Protein AF-A0A2P8K7S4-F1 (afdb_monomer_lite)

Secondary structure (DSSP, 8-state):
-------PPP---HHHHHHHHHHHHHHHHHHHHHHHHHHHHHHHHHHHHHHHHHHHHHHHHHHHHHHHHHHHH-EETTTEESS---HHHHHHHHHHHHHHHHHHHHHHHHHHH----S---HHHHHHSEE-STT---EEHHHHHHHHHHHHHHHHHHHHHHHHHHHHHHHS-S--TT--SPP---------------------------------

Sequence (215 aa):
MCEAVNESPPDQDESWLQDKRKADYGAELARGAAQNAADTAAREKSLERLYDYTKFHIQAYLTLATVYVGVANLKAGKDQLLIPMSPWFVLLAVIAFAVAGFAGGVIVSSITQYIGPPNRSSETFLAERIGPMWKRGWPALKWTYLEHGAFWAGLALAALSIISGRVCSYESSTCPYFGLPVPQADSPAENRTGATPPSVTVNQLGGMTHRLRQR

Radius of gyration: 38.44 Å; chains: 1; bounding box: 77×63×129 Å

pLDDT: mean 79.43, std 15.03, range [45.0, 96.88]

Foldseek 3Di:
DDDDPPPDPPPDDCVVVVVVVVVVVVVVVVVVVVVLVVLLVVLVVVLVVVLVVLVVVLVVLVVVLVVLVVLVPDDDPDRHRPAQFDVVLNVLLNVLSVQLNQLSVQLNVVSVVCPDPSPRHPVVQQQFQTDPDPDSDHRNVVSVVSNVVSNVSSVVSSVVRRVVRVVVPPDDPDDPPDPPPDPPPPPPPPPPDDDDDDDDDDDDDDDDDDDDDDD

Structure (mmCIF, N/CA/C/O backbone):
data_AF-A0A2P8K7S4-F1
#
_entry.id   AF-A0A2P8K7S4-F1
#
loop_
_atom_site.group_PDB
_atom_site.id
_atom_site.type_symbol
_atom_site.label_atom_id
_atom_site.label_alt_id
_atom_site.label_comp_id
_atom_site.label_asym_id
_atom_site.label_entity_id
_atom_site.label_seq_id
_atom_site.pdbx_PDB_ins_code
_atom_site.Cartn_x
_atom_site.Cartn_y
_atom_site.Cartn_z
_atom_site.occupancy
_atom_site.B_iso_or_equiv
_atom_site.auth_seq_id
_atom_site.auth_comp_id
_atom_site.auth_asym_id
_atom_site.auth_atom_id
_atom_site.pdbx_PDB_model_num
ATOM 1 N N . MET A 1 1 ? 50.695 40.730 -47.760 1.00 46.38 1 MET A N 1
ATOM 2 C CA . MET A 1 1 ? 49.743 40.089 -48.690 1.00 46.38 1 MET A CA 1
ATOM 3 C C . MET A 1 1 ? 49.880 38.595 -48.467 1.00 46.38 1 MET A C 1
ATOM 5 O O . MET A 1 1 ? 50.960 38.084 -48.716 1.00 46.38 1 MET A O 1
ATOM 9 N N . CYS A 1 2 ? 48.872 37.941 -47.890 1.00 52.12 2 CYS A N 1
ATOM 10 C CA . CYS A 1 2 ? 48.860 36.487 -47.721 1.00 52.12 2 CYS A CA 1
ATOM 11 C C . CYS A 1 2 ? 47.884 35.922 -48.754 1.00 52.12 2 CYS A C 1
ATOM 13 O O . CYS A 1 2 ? 46.691 36.209 -48.674 1.00 52.12 2 CYS A O 1
ATOM 15 N N . GLU A 1 3 ? 48.398 35.190 -49.742 1.00 55.72 3 GLU A N 1
ATOM 16 C CA . GLU A 1 3 ? 47.582 34.407 -50.669 1.00 55.72 3 GLU A CA 1
ATOM 17 C C . GLU A 1 3 ? 46.971 33.233 -49.908 1.00 55.72 3 GLU A C 1
ATOM 19 O O . GLU A 1 3 ? 47.678 32.406 -49.331 1.00 55.72 3 GLU A O 1
ATOM 24 N N . ALA A 1 4 ? 45.642 33.183 -49.875 1.00 67.12 4 ALA A N 1
ATOM 25 C CA . ALA A 1 4 ? 44.925 32.010 -49.414 1.00 67.12 4 ALA A CA 1
ATOM 26 C C . ALA A 1 4 ? 45.101 30.910 -50.467 1.00 67.12 4 ALA A C 1
ATOM 28 O O . ALA A 1 4 ? 44.565 31.007 -51.572 1.00 67.12 4 ALA A O 1
ATOM 29 N N . VAL A 1 5 ? 45.875 29.880 -50.128 1.00 71.75 5 VAL A N 1
ATOM 30 C CA . VAL A 1 5 ? 45.963 28.653 -50.920 1.00 71.75 5 VAL A CA 1
ATOM 31 C C . VAL A 1 5 ? 44.599 27.974 -50.847 1.00 71.75 5 VAL A C 1
ATOM 33 O O . VAL A 1 5 ? 44.179 27.494 -49.797 1.00 71.75 5 VAL A O 1
ATOM 36 N N . ASN A 1 6 ? 43.878 28.005 -51.964 1.00 72.38 6 ASN A N 1
ATOM 37 C CA . ASN A 1 6 ? 42.580 27.367 -52.112 1.00 72.38 6 ASN A CA 1
ATOM 38 C C . ASN A 1 6 ? 42.806 25.887 -52.454 1.00 72.38 6 ASN A C 1
ATOM 40 O O . ASN A 1 6 ? 42.821 25.506 -53.626 1.00 72.38 6 ASN A O 1
ATOM 44 N N . GLU A 1 7 ? 43.072 25.068 -51.436 1.00 72.38 7 GLU A N 1
ATOM 45 C CA . GLU A 1 7 ? 43.148 23.617 -51.604 1.00 72.38 7 GLU A CA 1
ATOM 46 C C . GLU A 1 7 ? 41.758 23.098 -51.987 1.00 72.38 7 GLU A C 1
ATOM 48 O O . GLU A 1 7 ? 40.802 23.178 -51.214 1.00 72.38 7 GLU A O 1
ATOM 53 N N . SER A 1 8 ? 41.631 22.606 -53.222 1.00 69.94 8 SER A N 1
ATOM 54 C CA . SER A 1 8 ? 40.414 21.921 -53.654 1.00 69.94 8 SER A CA 1
ATOM 55 C C . SER A 1 8 ? 40.246 20.658 -52.808 1.00 69.94 8 SER A C 1
ATOM 57 O O . SER A 1 8 ? 41.231 19.938 -52.619 1.00 69.94 8 SER A O 1
ATOM 59 N N . PRO A 1 9 ? 39.041 20.384 -52.276 1.00 71.19 9 PRO A N 1
ATOM 60 C CA . PRO A 1 9 ? 38.826 19.210 -51.450 1.00 71.19 9 PRO A CA 1
ATOM 61 C C . PRO A 1 9 ? 39.219 17.954 -52.241 1.00 71.19 9 PRO A C 1
ATOM 63 O O . PRO A 1 9 ? 38.924 17.882 -53.438 1.00 71.19 9 PRO A O 1
ATOM 66 N N . PRO A 1 10 ? 39.919 16.996 -51.605 1.00 67.44 10 PRO A N 1
ATOM 67 C CA . PRO A 1 10 ? 40.349 15.768 -52.262 1.00 67.44 10 PRO A CA 1
ATOM 68 C C . PRO A 1 10 ? 39.140 15.077 -52.895 1.00 67.44 10 PRO A C 1
ATOM 70 O O . PRO A 1 10 ? 38.074 15.063 -52.281 1.00 67.44 10 PRO A O 1
ATOM 73 N N . ASP A 1 11 ? 39.318 14.545 -54.110 1.00 70.19 11 ASP A N 1
ATOM 74 C CA . ASP A 1 11 ? 38.294 13.811 -54.863 1.00 70.19 11 ASP A CA 1
ATOM 75 C C . ASP A 1 11 ? 37.736 12.690 -53.981 1.00 70.19 11 ASP A C 1
ATOM 77 O O . ASP A 1 11 ? 38.401 11.701 -53.665 1.00 70.19 11 ASP A O 1
ATOM 81 N N . GLN A 1 12 ? 36.560 12.965 -53.439 1.00 66.88 12 GLN A N 1
ATOM 82 C CA . GLN A 1 12 ? 36.006 12.277 -52.295 1.00 66.88 12 GLN A CA 1
ATOM 83 C C . GLN A 1 12 ? 35.028 11.245 -52.850 1.00 66.88 12 GLN A C 1
ATOM 85 O O . GLN A 1 12 ? 33.855 11.541 -53.073 1.00 66.88 12 GLN A O 1
ATOM 90 N N . ASP A 1 13 ? 35.547 10.048 -53.115 1.00 81.44 13 ASP A N 1
ATOM 91 C CA . ASP A 1 13 ? 34.805 8.929 -53.694 1.00 81.44 13 ASP A CA 1
ATOM 92 C C . ASP A 1 13 ? 33.528 8.564 -52.905 1.00 81.44 13 ASP A C 1
ATOM 94 O O . ASP A 1 13 ? 33.442 8.685 -51.692 1.00 81.44 13 ASP A O 1
ATOM 98 N N . GLU A 1 14 ? 32.478 8.086 -53.570 1.00 85.50 14 GLU A N 1
ATOM 99 C CA . GLU A 1 14 ? 31.192 7.759 -52.916 1.00 85.50 14 GLU A CA 1
ATOM 100 C C . GLU A 1 14 ? 31.307 6.771 -51.722 1.00 85.50 14 GLU A C 1
ATOM 102 O O . GLU A 1 14 ? 30.383 6.658 -50.907 1.00 85.50 14 GLU A O 1
ATOM 107 N N . SER A 1 15 ? 32.435 6.063 -51.570 1.00 88.31 15 SER A N 1
ATOM 108 C CA . SER A 1 15 ? 32.726 5.186 -50.428 1.00 88.31 15 SER A CA 1
ATOM 109 C C . SER A 1 15 ? 32.782 5.915 -49.090 1.00 88.31 15 SER A C 1
ATOM 111 O O . SER A 1 15 ? 32.189 5.420 -48.127 1.00 88.31 15 SER A O 1
ATOM 113 N N . TRP A 1 16 ? 33.414 7.091 -48.996 1.00 84.94 16 TRP A N 1
ATOM 114 C CA . TRP A 1 16 ? 33.525 7.777 -47.698 1.00 84.94 16 TRP A CA 1
ATOM 115 C C . TRP A 1 16 ? 32.145 8.191 -47.160 1.00 84.94 16 TRP A C 1
ATOM 117 O O . TRP A 1 16 ? 31.897 8.141 -45.951 1.00 84.94 16 TRP A O 1
ATOM 127 N N . LEU A 1 17 ? 31.210 8.543 -48.053 1.00 87.38 17 LEU A N 1
ATOM 128 C CA . LEU A 1 17 ? 29.826 8.860 -47.696 1.00 87.38 17 LEU A CA 1
ATOM 129 C C . LEU A 1 17 ? 29.091 7.635 -47.148 1.00 87.38 17 LEU A C 1
ATOM 131 O O . LEU A 1 17 ? 28.301 7.757 -46.207 1.00 87.38 17 LEU A O 1
ATOM 135 N N . GLN A 1 18 ? 29.323 6.453 -47.724 1.00 90.56 18 GLN A N 1
ATOM 136 C CA . GLN A 1 18 ? 28.720 5.210 -47.24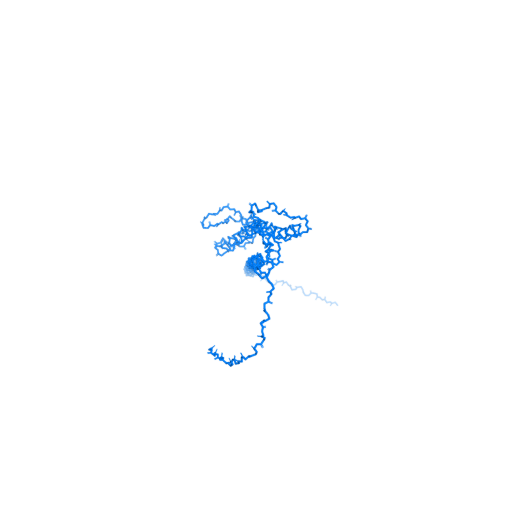1 1.00 90.56 18 GLN A CA 1
ATOM 137 C C . GLN A 1 18 ? 29.227 4.840 -45.849 1.00 90.56 18 GLN A C 1
ATOM 139 O O . GLN A 1 18 ? 28.422 4.471 -44.991 1.00 90.56 18 GLN A O 1
ATOM 144 N N . ASP A 1 19 ? 30.528 4.974 -45.606 1.00 92.38 19 ASP A N 1
ATOM 145 C CA . ASP A 1 19 ? 31.125 4.662 -44.308 1.00 92.38 19 ASP A CA 1
ATOM 146 C C . ASP A 1 19 ? 30.665 5.636 -43.226 1.00 92.38 19 ASP A C 1
ATOM 148 O O . ASP A 1 19 ? 30.288 5.210 -42.132 1.00 92.38 19 ASP A O 1
ATOM 152 N N . LYS A 1 20 ? 30.562 6.929 -43.557 1.00 92.38 20 LYS A N 1
ATOM 153 C CA . LYS A 1 20 ? 29.996 7.929 -42.650 1.00 92.38 20 LYS A CA 1
ATOM 154 C C . LYS A 1 20 ? 28.541 7.616 -42.289 1.00 92.38 20 LYS A C 1
ATOM 156 O O . LYS A 1 20 ? 28.207 7.597 -41.110 1.00 92.38 20 LYS A O 1
ATOM 161 N N . ARG A 1 21 ? 27.689 7.274 -43.267 1.00 95.75 21 ARG A N 1
ATOM 162 C CA . ARG A 1 21 ? 26.287 6.891 -43.001 1.00 95.75 21 ARG A CA 1
ATOM 163 C C . ARG A 1 21 ? 26.171 5.646 -42.122 1.00 95.75 21 ARG A C 1
ATOM 165 O O . ARG A 1 21 ? 25.313 5.604 -41.246 1.00 95.75 21 ARG A O 1
ATOM 172 N N . LYS A 1 22 ? 27.019 4.634 -42.338 1.00 94.44 22 LYS A N 1
ATOM 173 C CA . LYS A 1 22 ? 27.052 3.431 -41.488 1.00 94.44 22 LYS A CA 1
ATOM 174 C C . LYS A 1 22 ? 27.463 3.771 -40.056 1.00 94.44 22 LYS A C 1
ATOM 176 O O . LYS A 1 22 ? 26.848 3.262 -39.121 1.00 94.44 22 LYS A O 1
ATOM 181 N N . ALA A 1 23 ? 28.468 4.631 -39.886 1.00 95.12 23 ALA A N 1
ATOM 182 C CA . ALA A 1 23 ? 28.910 5.091 -38.574 1.00 95.12 23 ALA A CA 1
ATOM 183 C C . ALA A 1 23 ? 27.814 5.893 -37.853 1.00 95.12 23 ALA A C 1
ATOM 185 O O . ALA A 1 23 ? 27.524 5.612 -36.690 1.00 95.12 23 ALA A O 1
ATOM 186 N N . ASP A 1 24 ? 27.156 6.820 -38.553 1.00 94.94 24 ASP A N 1
ATOM 187 C CA . ASP A 1 24 ? 26.065 7.634 -38.007 1.00 94.94 24 ASP A CA 1
ATOM 188 C C . ASP A 1 24 ? 24.870 6.760 -37.587 1.00 94.94 24 ASP A C 1
ATOM 190 O O . ASP A 1 24 ? 24.379 6.884 -36.464 1.00 94.94 24 ASP A O 1
ATOM 194 N N . TYR A 1 25 ? 24.462 5.805 -38.433 1.00 94.50 25 TYR A N 1
ATOM 195 C CA . TYR A 1 25 ? 23.399 4.845 -38.113 1.00 94.50 25 TYR A CA 1
ATOM 196 C C . TYR A 1 25 ? 23.753 3.967 -36.903 1.00 94.50 25 TYR A C 1
ATOM 198 O O . TYR A 1 25 ? 22.926 3.747 -36.018 1.00 94.50 25 TYR A O 1
ATOM 206 N N . GLY A 1 26 ? 25.002 3.494 -36.824 1.00 95.06 26 GLY A N 1
ATOM 207 C CA . GLY A 1 26 ? 25.492 2.738 -35.672 1.00 95.06 26 GLY A CA 1
ATOM 208 C C . GLY A 1 26 ? 25.466 3.555 -34.376 1.00 95.06 26 GLY A C 1
ATOM 209 O O . GLY A 1 26 ? 25.057 3.045 -33.331 1.00 95.06 26 GLY A O 1
ATOM 210 N N . ALA A 1 27 ? 25.844 4.835 -34.439 1.00 94.00 27 ALA A N 1
ATOM 211 C CA . ALA A 1 27 ? 25.806 5.741 -33.295 1.00 94.00 27 ALA A CA 1
ATOM 212 C C . ALA A 1 27 ? 24.369 6.043 -32.837 1.00 94.00 27 ALA A C 1
ATOM 214 O O . ALA A 1 27 ? 24.108 6.093 -31.634 1.00 94.00 27 ALA A O 1
ATOM 215 N N . GLU A 1 28 ? 23.430 6.217 -33.768 1.00 93.88 28 GLU A N 1
ATOM 216 C CA . GLU A 1 28 ? 22.011 6.410 -33.459 1.00 93.88 28 GLU A CA 1
ATOM 217 C C . GLU A 1 28 ? 21.404 5.168 -32.794 1.00 93.88 28 GLU A C 1
ATOM 219 O O . GLU A 1 28 ? 20.774 5.281 -31.741 1.00 93.88 28 GLU A O 1
ATOM 224 N N . LEU A 1 29 ? 21.683 3.974 -33.329 1.00 94.88 29 LEU A N 1
ATOM 225 C CA . LEU A 1 29 ? 21.246 2.709 -32.738 1.00 94.88 29 LEU A CA 1
ATOM 226 C C . LEU A 1 29 ? 21.806 2.523 -31.319 1.00 94.88 29 LEU A C 1
ATOM 228 O O . LEU A 1 29 ? 21.072 2.138 -30.407 1.00 94.88 29 LEU A O 1
ATOM 232 N N . ALA A 1 30 ? 23.087 2.842 -31.108 1.00 93.38 30 ALA A N 1
ATOM 233 C CA . ALA A 1 30 ? 23.721 2.774 -29.793 1.00 93.38 30 ALA A CA 1
ATOM 234 C C . ALA A 1 30 ? 23.098 3.764 -28.793 1.00 93.38 30 ALA A C 1
ATOM 236 O O . ALA A 1 30 ? 22.861 3.404 -27.638 1.00 93.38 30 ALA A O 1
A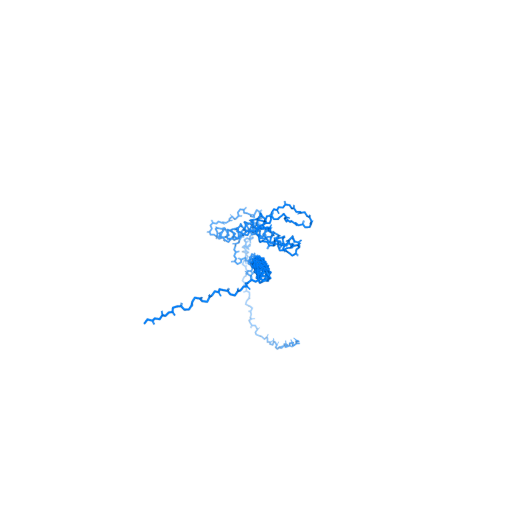TOM 237 N N . ARG A 1 31 ? 22.778 4.993 -29.224 1.00 92.50 31 ARG A N 1
ATOM 238 C CA . ARG A 1 31 ? 22.075 5.983 -28.388 1.00 92.50 31 ARG A CA 1
ATOM 239 C C . ARG A 1 31 ? 20.666 5.522 -28.030 1.00 92.50 31 ARG A C 1
ATOM 241 O O . ARG A 1 31 ? 20.293 5.617 -26.864 1.00 92.50 31 ARG A O 1
ATOM 248 N N . GLY A 1 32 ? 19.920 4.981 -28.993 1.00 92.12 32 GLY A N 1
ATOM 249 C CA . GLY A 1 32 ? 18.590 4.420 -28.752 1.00 92.12 32 GLY A CA 1
ATOM 250 C C . GLY A 1 32 ? 18.632 3.260 -27.754 1.00 92.12 32 GLY A C 1
ATOM 251 O O . GLY A 1 32 ? 17.852 3.228 -26.805 1.00 92.12 32 GLY A O 1
ATOM 252 N N . ALA A 1 33 ? 19.594 2.344 -27.896 1.00 91.56 33 ALA A N 1
ATOM 253 C CA . ALA A 1 33 ? 19.800 1.254 -26.942 1.00 91.56 33 ALA A CA 1
ATOM 254 C C . ALA A 1 33 ? 20.145 1.764 -25.530 1.00 91.56 33 ALA A C 1
ATOM 256 O O . ALA A 1 33 ? 19.593 1.266 -24.548 1.00 91.56 33 ALA A O 1
ATOM 257 N N . ALA A 1 34 ? 21.003 2.784 -25.417 1.00 90.81 34 ALA A N 1
ATOM 258 C CA . ALA A 1 34 ? 21.369 3.383 -24.135 1.00 90.81 34 ALA A CA 1
ATOM 259 C C . ALA A 1 34 ? 20.191 4.104 -23.456 1.00 90.81 34 ALA A C 1
ATOM 261 O O . ALA A 1 34 ? 20.005 3.959 -22.248 1.00 90.81 34 ALA A O 1
ATOM 262 N N . GLN A 1 35 ? 19.374 4.838 -24.217 1.00 89.12 35 GLN A N 1
ATOM 263 C CA . GLN A 1 35 ? 18.156 5.478 -23.706 1.00 89.12 35 GLN A CA 1
ATOM 264 C C . GLN A 1 35 ? 17.150 4.438 -23.211 1.00 89.12 35 GLN A C 1
ATOM 266 O O . GLN A 1 35 ? 16.695 4.526 -22.074 1.00 89.12 35 GLN A O 1
ATOM 271 N N . ASN A 1 36 ? 16.898 3.390 -24.000 1.00 83.81 36 ASN A N 1
ATOM 272 C CA . ASN A 1 36 ? 16.023 2.291 -23.594 1.00 83.81 36 ASN A CA 1
ATOM 273 C C . ASN A 1 36 ? 16.514 1.620 -22.299 1.00 83.81 36 ASN A C 1
ATOM 275 O O . ASN A 1 36 ? 15.714 1.341 -21.407 1.00 83.81 36 ASN A O 1
ATOM 279 N N . ALA A 1 37 ? 17.827 1.402 -22.159 1.00 86.31 37 ALA A N 1
ATOM 280 C CA . ALA A 1 37 ? 18.409 0.840 -20.942 1.00 86.31 37 ALA A CA 1
ATOM 281 C C . ALA A 1 37 ? 18.220 1.772 -19.728 1.00 86.31 37 ALA A C 1
ATOM 283 O O . ALA A 1 37 ? 17.798 1.323 -18.658 1.00 86.31 37 ALA A O 1
ATOM 284 N N . ALA A 1 38 ? 18.465 3.075 -19.891 1.00 86.81 38 ALA A N 1
ATOM 285 C CA . ALA A 1 38 ? 18.252 4.065 -18.836 1.00 86.81 38 ALA A CA 1
ATOM 286 C C . ALA A 1 38 ? 16.779 4.128 -18.391 1.00 86.81 38 ALA A C 1
ATOM 288 O O . ALA A 1 38 ? 16.497 4.128 -17.189 1.00 86.81 38 ALA A O 1
ATOM 289 N N . ASP A 1 39 ? 15.845 4.090 -19.342 1.00 82.38 39 ASP A N 1
ATOM 290 C CA . ASP A 1 39 ? 14.408 4.090 -19.073 1.00 82.38 39 ASP A CA 1
ATOM 291 C C . ASP A 1 39 ? 13.968 2.824 -18.332 1.00 82.38 39 ASP A C 1
ATOM 293 O O . ASP A 1 39 ? 13.183 2.903 -17.382 1.00 82.38 39 ASP A O 1
ATOM 297 N N . THR A 1 40 ? 14.496 1.652 -18.706 1.00 81.56 40 THR A N 1
ATOM 298 C CA . THR A 1 40 ? 14.221 0.403 -17.976 1.00 81.56 40 THR A CA 1
ATOM 299 C C . THR A 1 40 ? 14.731 0.457 -16.537 1.00 81.56 40 THR A C 1
ATOM 301 O O . THR A 1 40 ? 13.982 0.123 -15.619 1.00 81.56 40 THR A O 1
ATOM 304 N N . ALA A 1 41 ? 15.938 0.978 -16.307 1.00 85.25 41 ALA A N 1
ATOM 305 C CA . ALA A 1 41 ? 16.496 1.111 -14.963 1.00 85.25 41 ALA A CA 1
ATOM 306 C C . ALA A 1 41 ? 15.706 2.106 -14.092 1.00 85.25 41 ALA A C 1
ATOM 308 O O . ALA A 1 41 ? 15.492 1.870 -12.901 1.00 85.25 41 ALA A O 1
ATOM 309 N N . ALA A 1 42 ? 15.245 3.225 -14.662 1.00 82.94 42 ALA A N 1
ATOM 310 C CA . ALA A 1 42 ? 14.410 4.193 -13.949 1.00 82.94 42 ALA A CA 1
ATOM 311 C C . ALA A 1 42 ? 13.051 3.594 -13.549 1.00 82.94 42 ALA A C 1
ATOM 313 O O . ALA A 1 42 ? 12.569 3.804 -12.432 1.00 82.94 42 ALA A O 1
ATOM 314 N N . ARG A 1 43 ? 12.454 2.806 -14.446 1.00 77.19 43 ARG A N 1
ATOM 315 C CA . ARG A 1 43 ? 11.190 2.093 -14.233 1.00 77.19 43 ARG A CA 1
ATOM 316 C C . ARG A 1 43 ? 11.281 1.054 -13.121 1.00 77.19 43 ARG A C 1
ATOM 318 O O . ARG A 1 43 ? 10.431 1.054 -12.230 1.00 77.19 43 ARG A O 1
ATOM 325 N N . GLU A 1 44 ? 12.324 0.229 -13.128 1.00 81.38 44 GLU A N 1
ATOM 326 C CA . GLU A 1 44 ? 12.570 -0.768 -12.079 1.00 81.38 44 GLU A CA 1
ATOM 327 C C . GLU A 1 44 ? 12.719 -0.114 -10.704 1.00 81.38 44 GLU A C 1
ATOM 329 O O . GLU A 1 44 ? 12.032 -0.511 -9.763 1.00 81.38 44 GLU A O 1
ATOM 334 N N . LYS A 1 45 ? 13.487 0.979 -10.615 1.00 86.06 45 LYS A N 1
ATOM 335 C CA . LYS A 1 45 ? 13.609 1.771 -9.379 1.00 86.06 45 LYS A CA 1
ATOM 336 C C . LYS A 1 45 ? 12.272 2.329 -8.886 1.00 86.06 45 LYS A C 1
ATOM 338 O O . LYS A 1 45 ? 12.077 2.475 -7.681 1.00 86.06 45 LYS A O 1
ATOM 343 N N . SER A 1 46 ? 11.350 2.677 -9.787 1.00 80.56 46 SER A N 1
ATOM 344 C CA . SER A 1 46 ? 10.024 3.175 -9.392 1.00 80.56 46 SER A CA 1
ATOM 345 C C . SER A 1 46 ? 9.167 2.084 -8.741 1.00 80.56 46 SER A C 1
ATOM 347 O O . SER A 1 46 ? 8.488 2.349 -7.749 1.00 80.56 46 SER A O 1
ATOM 349 N N . LEU A 1 47 ? 9.238 0.853 -9.262 1.00 79.94 47 LEU A N 1
ATOM 350 C CA . LEU A 1 47 ? 8.524 -0.302 -8.721 1.00 79.94 47 LEU A CA 1
ATOM 351 C C 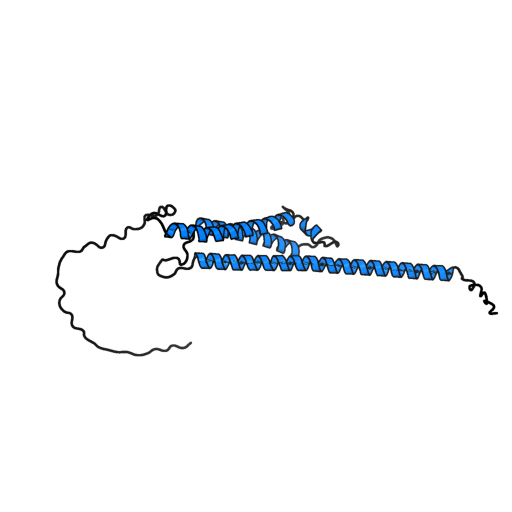. LEU A 1 47 ? 9.125 -0.759 -7.396 1.00 79.94 47 LEU A C 1
ATOM 353 O O . LEU A 1 47 ? 8.380 -1.051 -6.466 1.00 79.94 47 LEU A O 1
ATOM 357 N N . GLU A 1 48 ? 10.453 -0.761 -7.293 1.00 84.81 48 GLU A N 1
ATOM 358 C CA . GLU A 1 48 ? 11.164 -1.033 -6.042 1.00 84.81 48 GLU A CA 1
ATOM 359 C C . GLU A 1 48 ? 10.750 -0.036 -4.955 1.00 84.81 48 GLU A C 1
ATOM 361 O O . GLU A 1 48 ? 10.335 -0.436 -3.869 1.00 84.81 48 GLU A O 1
ATOM 366 N N . ARG A 1 49 ? 10.722 1.263 -5.280 1.00 85.19 49 ARG A N 1
ATOM 367 C CA . ARG A 1 49 ? 10.252 2.299 -4.351 1.00 85.19 49 ARG A CA 1
ATOM 368 C C . ARG A 1 49 ? 8.803 2.076 -3.916 1.00 85.19 49 ARG A C 1
ATOM 370 O O . ARG A 1 49 ? 8.489 2.288 -2.748 1.00 85.19 49 ARG A O 1
ATOM 377 N N . LEU A 1 50 ? 7.922 1.675 -4.835 1.00 80.75 50 LEU A N 1
ATOM 378 C CA . LEU A 1 50 ? 6.523 1.385 -4.512 1.00 80.75 50 LEU A CA 1
ATOM 379 C C . LEU A 1 50 ? 6.407 0.166 -3.586 1.00 80.75 50 LEU A C 1
ATOM 381 O O . LEU A 1 50 ? 5.669 0.207 -2.606 1.00 80.75 50 LEU A O 1
ATOM 385 N N . TYR A 1 51 ? 7.172 -0.888 -3.864 1.00 83.62 51 TYR A N 1
ATOM 386 C CA . TYR A 1 51 ? 7.227 -2.089 -3.038 1.00 83.62 51 TYR A CA 1
ATOM 387 C C . TYR A 1 51 ? 7.728 -1.792 -1.619 1.00 83.62 51 TYR A C 1
ATOM 389 O O . TYR A 1 51 ? 7.072 -2.173 -0.646 1.00 83.62 51 TYR A O 1
ATOM 397 N N . ASP A 1 52 ? 8.839 -1.066 -1.486 1.00 87.00 52 ASP A N 1
ATOM 398 C CA . ASP A 1 52 ? 9.394 -0.682 -0.185 1.00 87.00 52 ASP A CA 1
ATOM 399 C C . ASP A 1 52 ? 8.432 0.211 0.602 1.00 87.00 52 ASP A C 1
ATOM 401 O O . ASP A 1 52 ? 8.245 0.023 1.809 1.00 87.00 52 ASP A O 1
ATOM 405 N N . TYR A 1 53 ? 7.762 1.139 -0.086 1.00 84.88 53 TYR A N 1
ATOM 406 C CA . TYR A 1 53 ? 6.742 1.995 0.509 1.00 84.88 53 TYR A CA 1
ATOM 407 C C . TYR A 1 53 ? 5.575 1.181 1.083 1.00 84.88 53 TYR A C 1
ATOM 409 O O . TYR A 1 53 ? 5.210 1.371 2.247 1.00 84.88 53 TYR A O 1
ATOM 417 N N . THR A 1 54 ? 5.010 0.248 0.312 1.00 82.50 54 THR A N 1
ATOM 418 C CA . THR A 1 54 ? 3.904 -0.603 0.777 1.00 82.50 54 THR A CA 1
ATOM 419 C C . THR A 1 54 ? 4.352 -1.535 1.903 1.00 82.50 54 THR A C 1
ATOM 421 O O . THR A 1 54 ? 3.634 -1.709 2.887 1.00 82.50 54 THR A O 1
ATOM 424 N N . LYS A 1 55 ? 5.567 -2.089 1.826 1.00 83.88 55 LYS A N 1
ATOM 425 C CA . LYS A 1 55 ? 6.133 -2.936 2.884 1.00 83.88 55 LYS A CA 1
ATOM 426 C C . LYS A 1 55 ? 6.245 -2.187 4.211 1.00 83.88 55 LYS A C 1
ATOM 428 O O . LYS A 1 55 ? 5.857 -2.728 5.247 1.00 83.88 55 LYS A O 1
ATOM 433 N N . PHE A 1 56 ? 6.739 -0.950 4.178 1.00 88.88 56 PHE A N 1
ATOM 434 C CA . PHE A 1 56 ? 6.812 -0.097 5.361 1.00 88.88 56 PHE A CA 1
ATOM 435 C C . PHE A 1 56 ? 5.420 0.167 5.953 1.00 88.88 56 PHE A C 1
ATOM 437 O O . PHE A 1 56 ? 5.238 0.028 7.162 1.00 88.88 56 PHE A O 1
ATOM 444 N N . HIS A 1 57 ? 4.425 0.472 5.115 1.00 81.00 57 HIS A N 1
ATOM 445 C CA . HIS A 1 57 ? 3.054 0.727 5.569 1.00 81.00 57 HIS A CA 1
ATOM 446 C C . HIS A 1 57 ? 2.422 -0.500 6.224 1.00 81.00 57 HIS A C 1
ATOM 448 O O . HIS A 1 57 ? 1.929 -0.395 7.343 1.00 81.00 57 HIS A O 1
ATOM 454 N N . ILE A 1 58 ? 2.530 -1.681 5.609 1.00 86.19 58 ILE A N 1
ATOM 455 C CA . ILE A 1 58 ? 2.027 -2.933 6.196 1.00 86.19 58 ILE A CA 1
ATOM 456 C C . ILE A 1 58 ? 2.650 -3.181 7.576 1.00 86.19 58 ILE A C 1
ATOM 458 O O . ILE A 1 58 ? 1.943 -3.527 8.524 1.00 86.19 58 ILE A O 1
ATOM 462 N N . GLN A 1 59 ? 3.965 -2.981 7.711 1.00 86.69 59 GLN A N 1
ATOM 463 C CA . GLN A 1 59 ? 4.651 -3.144 8.993 1.00 86.69 59 GLN A CA 1
ATOM 464 C C . GLN A 1 59 ? 4.185 -2.119 10.032 1.00 86.69 59 GLN A C 1
ATOM 466 O O . GLN A 1 59 ? 3.914 -2.498 11.171 1.00 86.69 59 GLN A O 1
ATOM 471 N N . ALA A 1 60 ? 4.046 -0.849 9.650 1.00 86.44 60 ALA A N 1
ATOM 472 C CA . ALA A 1 60 ? 3.542 0.204 10.527 1.00 86.44 60 ALA A CA 1
ATOM 473 C C . ALA A 1 60 ? 2.093 -0.056 10.979 1.00 86.44 60 ALA A C 1
ATOM 475 O O . ALA A 1 60 ? 1.751 0.173 12.137 1.00 86.44 60 ALA A O 1
ATOM 476 N N . TYR A 1 61 ? 1.238 -0.574 10.095 1.00 85.62 61 TYR A N 1
ATOM 477 C CA . TYR A 1 61 ? -0.147 -0.912 10.427 1.00 85.62 61 TYR A CA 1
ATOM 478 C C . TYR A 1 61 ? -0.219 -2.075 11.411 1.00 85.62 61 TYR A C 1
ATOM 480 O O . TYR A 1 61 ? -0.988 -2.024 12.370 1.00 85.62 61 TYR A O 1
ATOM 488 N N . LEU A 1 62 ? 0.609 -3.103 11.210 1.00 87.25 62 LEU A N 1
ATOM 489 C CA . LEU A 1 62 ? 0.671 -4.246 12.111 1.00 87.25 62 LEU A CA 1
ATOM 490 C C . LEU A 1 62 ? 1.153 -3.826 13.504 1.00 87.25 62 LEU A C 1
ATOM 492 O O . LEU A 1 62 ? 0.535 -4.192 14.504 1.00 87.25 62 LEU A O 1
ATOM 496 N N . THR A 1 63 ? 2.219 -3.027 13.590 1.00 90.19 63 THR A N 1
ATOM 497 C CA . THR A 1 63 ? 2.720 -2.544 14.885 1.00 90.19 63 THR A CA 1
ATOM 498 C C . THR A 1 63 ? 1.681 -1.671 15.583 1.00 90.19 63 THR A C 1
ATOM 500 O O . THR A 1 63 ? 1.372 -1.922 16.745 1.00 90.19 63 THR A O 1
ATOM 503 N N . LEU A 1 64 ? 1.049 -0.732 14.876 1.00 87.06 64 LEU A N 1
ATOM 504 C CA . LEU A 1 64 ? -0.019 0.093 15.440 1.00 87.06 64 LEU A CA 1
ATOM 505 C C . LEU A 1 64 ? -1.196 -0.754 15.950 1.00 87.06 64 LEU A C 1
ATOM 507 O O . LEU A 1 64 ? -1.651 -0.551 17.074 1.00 87.06 64 LEU A O 1
ATOM 511 N N . ALA A 1 65 ? -1.658 -1.733 15.166 1.00 86.31 65 ALA A N 1
ATOM 512 C CA . ALA A 1 65 ? -2.750 -2.622 15.555 1.00 86.31 65 ALA A CA 1
ATOM 513 C C . ALA A 1 65 ? -2.389 -3.471 16.785 1.00 86.31 65 ALA A C 1
ATOM 515 O O . ALA A 1 65 ? -3.193 -3.576 17.710 1.00 86.31 65 ALA A O 1
ATOM 516 N N . THR A 1 66 ? -1.177 -4.037 16.841 1.00 90.69 66 THR A N 1
ATOM 517 C CA . THR A 1 66 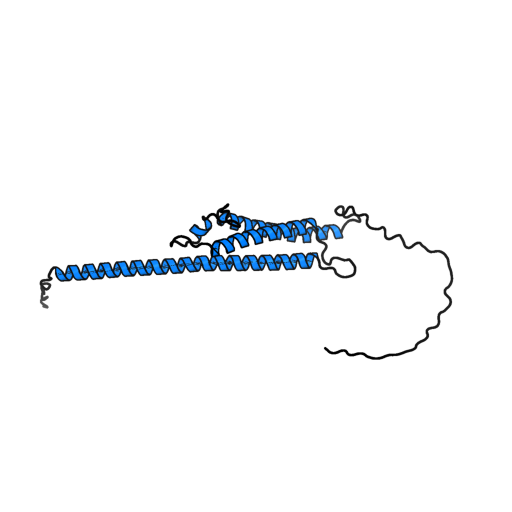? -0.715 -4.821 18.005 1.00 90.69 66 THR A CA 1
ATOM 518 C C . THR A 1 66 ? -0.608 -3.975 19.267 1.00 90.69 66 THR A C 1
ATOM 520 O O . THR A 1 66 ? -1.068 -4.407 20.323 1.00 90.69 66 THR A O 1
ATOM 523 N N . VAL A 1 67 ? -0.063 -2.759 19.169 1.00 91.94 67 VAL A N 1
ATOM 524 C CA . VAL A 1 67 ? -0.000 -1.818 20.293 1.00 91.94 67 VAL A CA 1
ATOM 525 C C . VAL A 1 67 ? -1.409 -1.452 20.739 1.00 91.94 67 VAL A C 1
ATOM 527 O O . VAL A 1 67 ? -1.702 -1.516 21.927 1.00 91.94 67 VAL A O 1
ATOM 530 N N . TYR A 1 68 ? -2.305 -1.135 19.807 1.00 89.62 68 TYR A N 1
ATOM 531 C CA . TYR A 1 68 ? -3.677 -0.757 20.122 1.00 89.62 68 TYR A CA 1
ATOM 532 C C . TYR A 1 68 ? -4.452 -1.885 20.817 1.00 89.62 68 TYR A C 1
ATOM 534 O O . TYR A 1 68 ? -5.041 -1.662 21.873 1.00 89.62 68 TYR A O 1
ATOM 542 N N . VAL A 1 69 ? -4.392 -3.113 20.290 1.00 88.81 69 VAL A N 1
ATOM 543 C CA . VAL A 1 69 ? -5.003 -4.293 20.924 1.00 88.81 69 VAL A CA 1
ATOM 544 C C . VAL A 1 69 ? -4.348 -4.585 22.273 1.00 88.81 69 VAL A C 1
ATOM 546 O O . VAL A 1 69 ? -5.052 -4.890 23.233 1.00 88.81 69 VAL A O 1
ATOM 549 N N . GLY A 1 70 ? -3.025 -4.455 22.377 1.00 90.44 70 GLY A N 1
ATOM 550 C CA . GLY A 1 70 ? -2.299 -4.604 23.636 1.00 90.44 70 GLY A CA 1
ATOM 551 C C . GLY A 1 70 ? -2.820 -3.636 24.693 1.00 90.44 70 GLY A C 1
ATOM 552 O O . GLY A 1 70 ? -3.239 -4.066 25.763 1.00 90.44 70 GLY A O 1
ATOM 553 N N . VAL A 1 71 ? -2.891 -2.345 24.363 1.00 88.50 71 VAL A N 1
ATOM 554 C CA . VAL A 1 71 ? -3.404 -1.302 25.260 1.00 88.50 71 VAL A CA 1
ATOM 555 C C . VAL A 1 71 ? -4.871 -1.539 25.620 1.00 88.50 71 VAL A C 1
ATOM 557 O O . VAL A 1 71 ? -5.228 -1.398 26.787 1.00 88.50 71 VAL A O 1
ATOM 560 N N . ALA A 1 72 ? -5.707 -1.967 24.671 1.00 84.69 72 ALA A N 1
ATOM 561 C CA . ALA A 1 72 ? -7.110 -2.293 24.932 1.00 84.69 72 ALA A CA 1
ATOM 562 C C . ALA A 1 72 ? -7.291 -3.472 25.912 1.00 84.69 72 ALA A C 1
ATOM 564 O O . ALA A 1 72 ? -8.336 -3.578 26.550 1.00 84.69 72 ALA A O 1
ATOM 565 N N . ASN A 1 73 ? -6.284 -4.342 26.054 1.00 85.38 73 ASN A N 1
ATOM 566 C CA . ASN A 1 73 ? -6.308 -5.503 26.950 1.00 85.38 73 ASN A CA 1
ATOM 567 C C . ASN A 1 73 ? -5.469 -5.320 28.228 1.00 85.38 73 ASN A C 1
ATOM 569 O O . ASN A 1 73 ? -5.452 -6.212 29.080 1.00 85.38 73 ASN A O 1
ATOM 573 N N . LEU A 1 74 ? -4.775 -4.189 28.395 1.00 87.38 74 LEU A N 1
ATOM 574 C CA . LEU A 1 74 ? -3.977 -3.926 29.590 1.00 87.38 74 LEU A CA 1
ATOM 575 C C . LEU A 1 74 ? -4.885 -3.685 30.809 1.00 87.38 74 LEU A C 1
ATOM 577 O O . LEU A 1 74 ? -5.538 -2.647 30.941 1.00 87.38 74 LEU A O 1
ATOM 581 N N . LYS A 1 75 ? -4.872 -4.642 31.741 1.00 82.12 75 LYS A N 1
ATOM 582 C CA . LYS A 1 75 ? -5.484 -4.526 33.072 1.00 82.12 75 LYS A CA 1
ATOM 583 C C . LYS A 1 75 ? -4.438 -4.063 34.092 1.00 82.12 75 LYS A C 1
ATOM 585 O O . LYS A 1 75 ? -3.386 -4.687 34.213 1.00 82.12 75 LYS A O 1
ATOM 590 N N . ALA A 1 76 ? -4.728 -3.014 34.859 1.00 76.31 76 ALA A N 1
ATOM 591 C CA . ALA A 1 76 ? -3.980 -2.670 36.066 1.00 76.31 76 ALA A CA 1
ATOM 592 C C . ALA A 1 76 ? -4.717 -3.195 37.301 1.00 76.31 76 ALA A C 1
ATOM 594 O O . ALA A 1 76 ? -5.673 -2.597 37.789 1.00 76.31 76 ALA A O 1
ATOM 595 N N . GLY A 1 77 ? -4.249 -4.323 37.832 1.00 79.25 77 GLY A N 1
ATOM 596 C CA . GLY A 1 77 ? -4.810 -4.920 39.043 1.00 79.25 77 GLY A CA 1
ATOM 597 C C . GLY A 1 77 ? -6.009 -5.829 38.777 1.00 79.25 77 GLY A C 1
ATOM 598 O O . GLY A 1 77 ? -6.159 -6.359 37.677 1.00 79.25 77 GLY A O 1
ATOM 599 N N . LYS A 1 78 ? -6.820 -6.071 39.819 1.00 71.00 78 LYS A N 1
ATOM 600 C CA . LYS A 1 78 ? -7.782 -7.184 39.812 1.00 71.00 78 LYS A CA 1
ATOM 601 C C . LYS A 1 78 ? -8.835 -7.084 38.711 1.00 71.00 78 LYS A C 1
ATOM 603 O O . LYS A 1 78 ? -9.097 -8.127 38.146 1.00 71.00 78 LYS A O 1
ATOM 608 N N . ASP A 1 79 ? -9.321 -5.894 38.337 1.00 70.56 79 ASP A N 1
ATOM 609 C CA . ASP A 1 79 ? -10.275 -5.736 37.217 1.00 70.56 79 ASP A CA 1
ATOM 610 C C . ASP A 1 79 ? -10.333 -4.321 36.600 1.00 70.56 79 ASP A C 1
ATOM 612 O O . ASP A 1 79 ? -11.243 -4.012 35.832 1.00 70.56 79 ASP A O 1
ATOM 616 N N . GLN A 1 80 ? -9.380 -3.432 36.899 1.00 68.25 80 GLN A N 1
ATOM 617 C CA . GLN A 1 80 ? -9.415 -2.067 36.363 1.00 68.25 80 GLN A CA 1
ATOM 618 C C . GLN A 1 80 ? -8.623 -1.982 35.055 1.00 68.25 80 GLN A C 1
ATOM 620 O O . GLN A 1 80 ? -7.412 -2.202 35.019 1.00 68.25 80 GLN A O 1
ATOM 625 N N . LEU A 1 81 ? -9.312 -1.677 33.955 1.00 73.56 81 LEU A N 1
ATOM 626 C CA . LEU A 1 81 ? -8.662 -1.293 32.702 1.00 73.56 81 LEU A CA 1
ATOM 627 C C . LEU A 1 81 ? -7.925 0.033 32.919 1.00 73.56 81 LEU A C 1
ATOM 629 O O . LEU A 1 81 ? -8.510 0.983 33.436 1.00 73.56 81 LEU A O 1
ATOM 633 N N . LEU A 1 82 ? -6.654 0.102 32.511 1.00 80.56 82 LEU A N 1
ATOM 634 C CA . LEU A 1 82 ? -5.843 1.324 32.649 1.00 80.56 82 LEU A CA 1
ATOM 635 C C . LEU A 1 82 ? -6.433 2.504 31.879 1.00 80.56 82 LEU A C 1
ATOM 637 O O . LEU A 1 82 ? -6.301 3.655 32.287 1.00 80.56 82 LEU A O 1
ATOM 641 N N . ILE A 1 83 ? -7.051 2.208 30.739 1.00 85.25 83 ILE A N 1
ATOM 642 C CA . ILE A 1 83 ? -7.657 3.194 29.860 1.00 85.25 83 ILE A CA 1
ATOM 643 C C . ILE A 1 83 ? -9.061 2.684 29.542 1.00 85.25 83 ILE A C 1
ATOM 645 O O . ILE A 1 83 ? -9.182 1.678 28.838 1.00 85.25 83 ILE A O 1
ATOM 649 N N . PRO A 1 84 ? -10.127 3.329 30.049 1.00 83.31 84 PRO A N 1
ATOM 650 C CA . PRO A 1 84 ? -11.474 2.981 29.635 1.00 83.31 84 PRO A CA 1
ATOM 651 C C . PRO A 1 84 ? -11.581 3.261 28.135 1.00 83.31 84 PRO A C 1
ATOM 653 O O . PRO A 1 84 ? -11.318 4.374 27.682 1.00 83.31 84 PRO A O 1
ATOM 656 N N . MET A 1 85 ? -11.920 2.238 27.355 1.00 87.62 85 MET A N 1
ATOM 657 C CA . MET A 1 85 ? -12.163 2.343 25.919 1.00 87.62 85 MET A CA 1
ATOM 658 C C . MET A 1 85 ? -13.526 1.745 25.605 1.00 87.62 85 MET A C 1
ATOM 660 O O . MET A 1 85 ? -13.921 0.741 26.195 1.00 87.62 85 MET A O 1
ATOM 664 N N . SER A 1 86 ? -14.241 2.336 24.652 1.00 88.44 86 SER A N 1
ATOM 665 C CA . SER A 1 86 ? -15.482 1.735 24.161 1.00 88.44 86 SER A CA 1
ATOM 666 C C . SER A 1 86 ? -15.172 0.486 23.317 1.00 88.44 86 SER A C 1
ATOM 668 O O . SER A 1 86 ? -14.485 0.605 22.296 1.00 88.44 86 SER A O 1
ATOM 670 N N . PRO A 1 87 ? -15.691 -0.702 23.683 1.00 86.38 87 PRO A N 1
ATOM 671 C CA . PRO A 1 87 ? -15.365 -1.959 23.005 1.00 86.38 87 PRO A CA 1
ATOM 672 C C . PRO A 1 87 ? -15.863 -2.001 21.556 1.00 86.38 87 PRO A C 1
ATOM 674 O O . PRO A 1 87 ? -15.231 -2.626 20.707 1.00 86.38 87 PRO A O 1
ATOM 677 N N . TRP A 1 88 ? -16.953 -1.291 21.244 1.00 90.50 88 TRP A N 1
ATOM 678 C CA . TRP A 1 88 ? -17.479 -1.191 19.881 1.00 90.50 88 TRP A CA 1
ATOM 679 C C . TRP A 1 88 ? -16.509 -0.476 18.939 1.00 90.50 88 TRP A C 1
ATOM 681 O O . TRP A 1 88 ? -16.236 -0.975 17.850 1.00 90.50 88 TRP A O 1
ATOM 691 N N . PHE A 1 89 ? -15.945 0.660 19.360 1.00 93.12 89 PHE A N 1
ATOM 692 C CA . PHE A 1 89 ? -14.968 1.384 18.542 1.00 93.12 89 PHE A CA 1
ATOM 693 C C . PHE A 1 89 ? -13.663 0.601 18.389 1.00 93.12 89 PHE A C 1
ATOM 695 O O . PHE A 1 89 ? -13.101 0.593 17.297 1.00 93.12 89 PHE A O 1
ATOM 702 N N . VAL A 1 90 ? -13.231 -0.113 19.437 1.00 91.06 90 VAL A N 1
ATOM 703 C CA . VAL A 1 90 ? -12.073 -1.020 19.363 1.00 91.06 90 VAL A CA 1
ATOM 704 C C . VAL A 1 90 ? -12.304 -2.098 18.306 1.00 91.06 90 VAL A C 1
ATOM 706 O O . VAL A 1 90 ? -11.460 -2.287 17.432 1.00 91.06 90 VAL A O 1
ATOM 709 N N . LEU A 1 91 ? -13.461 -2.767 18.332 1.00 91.62 91 LEU A N 1
ATOM 710 C CA . LEU A 1 91 ? -13.798 -3.806 17.359 1.00 91.62 91 LEU A CA 1
ATOM 711 C C . LEU A 1 91 ? -13.832 -3.259 15.925 1.00 91.62 91 LEU A C 1
ATOM 713 O O . LEU A 1 91 ? -13.234 -3.853 15.027 1.00 91.62 91 LEU A O 1
ATOM 717 N N . LEU A 1 92 ? -14.488 -2.115 15.706 1.00 95.06 92 LEU A N 1
ATOM 718 C CA . LEU A 1 92 ? -14.556 -1.483 14.385 1.00 95.06 92 LEU A CA 1
ATOM 719 C C . LEU A 1 92 ? -13.170 -1.051 13.882 1.00 95.06 92 LEU A C 1
ATOM 721 O O . LEU A 1 92 ? -12.865 -1.254 12.708 1.00 95.06 92 LEU A O 1
ATOM 725 N N . ALA A 1 93 ? -12.317 -0.509 14.757 1.00 93.31 93 ALA A N 1
ATOM 726 C CA . ALA A 1 93 ? -10.946 -0.141 14.413 1.00 93.31 93 ALA A CA 1
ATOM 727 C C . ALA A 1 93 ? -10.115 -1.367 14.005 1.00 93.31 93 ALA A C 1
ATOM 729 O O . ALA A 1 93 ? -9.421 -1.331 12.990 1.00 93.31 93 ALA A O 1
ATOM 730 N N . VAL A 1 94 ? -10.231 -2.478 14.742 1.00 91.00 94 VAL A N 1
ATOM 731 C CA . VAL A 1 94 ? -9.549 -3.742 14.416 1.00 91.00 94 VAL A CA 1
ATOM 732 C C . VAL A 1 94 ? -10.004 -4.284 13.059 1.00 91.00 94 VAL A C 1
ATOM 734 O O . VAL A 1 94 ? -9.160 -4.659 12.247 1.00 91.00 94 VAL A O 1
ATOM 737 N N . ILE A 1 95 ? -11.312 -4.282 12.775 1.00 94.44 95 ILE A N 1
ATOM 738 C CA . ILE A 1 95 ? -11.843 -4.699 11.466 1.00 94.44 95 ILE A CA 1
ATOM 739 C C . ILE A 1 95 ? -11.296 -3.797 10.351 1.00 94.44 95 ILE A C 1
ATOM 741 O O . ILE A 1 95 ? -10.853 -4.301 9.320 1.00 94.44 95 ILE A O 1
ATOM 745 N N . ALA A 1 96 ? -11.273 -2.479 10.556 1.00 95.69 96 ALA A N 1
ATOM 746 C CA . ALA A 1 96 ? -10.748 -1.532 9.575 1.00 95.69 96 ALA A CA 1
ATOM 747 C C . ALA A 1 96 ? -9.251 -1.758 9.288 1.00 95.69 96 ALA A C 1
ATOM 749 O O . ALA A 1 96 ? -8.857 -1.833 8.123 1.00 95.69 96 ALA A O 1
ATOM 750 N N . PHE A 1 97 ? -8.422 -1.961 10.320 1.00 93.06 97 PHE A N 1
ATOM 751 C CA . PHE A 1 97 ? -7.007 -2.305 10.139 1.00 93.06 97 PHE A CA 1
ATOM 752 C C . PHE A 1 97 ? -6.812 -3.662 9.455 1.00 93.06 97 PHE A C 1
ATOM 754 O O . PHE A 1 97 ? -5.922 -3.795 8.615 1.00 93.06 97 PHE A O 1
ATOM 761 N N . ALA A 1 98 ? -7.655 -4.657 9.750 1.00 92.19 98 ALA A N 1
ATOM 762 C CA . ALA A 1 98 ? -7.615 -5.949 9.070 1.00 92.19 98 ALA A CA 1
ATOM 763 C C . ALA A 1 98 ? -7.927 -5.813 7.569 1.00 92.19 98 ALA A C 1
ATOM 765 O O . ALA A 1 98 ? -7.232 -6.404 6.743 1.00 92.19 98 ALA A O 1
ATOM 766 N N . VAL A 1 99 ? -8.919 -4.993 7.199 1.00 94.88 99 VAL A N 1
ATOM 767 C CA . VAL A 1 99 ? -9.240 -4.686 5.794 1.00 94.88 99 VAL A CA 1
ATOM 768 C C . VAL A 1 99 ? -8.085 -3.950 5.109 1.00 94.88 99 VAL A C 1
ATOM 770 O O . VAL A 1 99 ? -7.729 -4.309 3.986 1.00 94.88 99 VAL A O 1
ATOM 773 N N . ALA A 1 100 ? -7.464 -2.975 5.780 1.00 93.94 100 ALA A N 1
ATOM 774 C CA . ALA A 1 100 ? -6.298 -2.263 5.254 1.00 93.94 100 ALA A CA 1
ATOM 775 C C . ALA A 1 100 ? -5.120 -3.217 4.995 1.00 93.94 100 ALA A C 1
ATOM 777 O O . ALA A 1 100 ? -4.569 -3.240 3.896 1.00 93.94 100 ALA A O 1
ATOM 778 N N . GLY A 1 101 ? -4.785 -4.071 5.970 1.00 91.50 101 GLY A N 1
ATOM 779 C CA . GLY A 1 101 ? -3.726 -5.073 5.835 1.00 91.50 101 GLY A CA 1
ATOM 780 C C . GLY A 1 101 ? -4.015 -6.102 4.740 1.00 91.50 101 GLY A C 1
ATOM 781 O O . GLY A 1 101 ? -3.115 -6.467 3.986 1.00 91.50 101 GLY A O 1
ATOM 782 N N . PHE A 1 102 ? -5.272 -6.530 4.595 1.00 93.25 102 PHE A N 1
ATOM 783 C CA . PHE A 1 102 ? -5.688 -7.409 3.503 1.00 93.25 102 PHE A CA 1
ATOM 784 C C . PHE A 1 102 ? -5.505 -6.741 2.132 1.00 93.25 102 PHE A C 1
ATOM 786 O O . PHE A 1 102 ? -4.936 -7.354 1.229 1.00 93.25 102 PHE A O 1
ATOM 793 N N . ALA A 1 103 ? -5.926 -5.482 1.980 1.00 93.94 103 ALA A N 1
ATOM 794 C CA . ALA A 1 103 ? -5.740 -4.718 0.747 1.00 93.94 103 ALA A CA 1
ATOM 795 C C . ALA A 1 103 ? -4.250 -4.543 0.397 1.00 93.94 103 ALA A C 1
ATOM 797 O O . ALA A 1 103 ? -3.854 -4.835 -0.733 1.00 93.94 103 ALA A O 1
ATOM 798 N N . GLY A 1 104 ? -3.416 -4.172 1.374 1.00 91.75 104 GLY A N 1
ATOM 799 C CA . GLY A 1 104 ? -1.962 -4.084 1.203 1.00 91.75 104 GLY A CA 1
ATOM 800 C C . GLY A 1 104 ? -1.332 -5.429 0.820 1.00 91.75 104 GLY A C 1
ATOM 801 O O . GLY A 1 104 ? -0.512 -5.502 -0.095 1.00 91.75 104 GLY A O 1
ATOM 802 N N . GLY A 1 105 ? -1.776 -6.526 1.441 1.00 91.88 105 GLY A N 1
ATOM 803 C CA . GLY A 1 105 ? -1.344 -7.884 1.098 1.00 91.88 105 GLY A CA 1
ATOM 804 C C . GLY A 1 105 ? -1.683 -8.278 -0.343 1.00 91.88 105 GLY A C 1
ATOM 805 O O . GLY A 1 105 ? -0.848 -8.863 -1.034 1.00 91.88 105 GLY A O 1
ATOM 806 N N . VAL A 1 106 ? -2.872 -7.905 -0.832 1.00 93.25 106 VAL A N 1
ATOM 807 C CA . VAL A 1 106 ? -3.267 -8.104 -2.237 1.00 93.25 106 VAL A CA 1
ATOM 808 C C . VAL A 1 106 ? -2.364 -7.305 -3.178 1.00 93.25 106 VAL A C 1
ATOM 810 O O . VAL A 1 106 ? -1.921 -7.856 -4.186 1.00 93.25 106 VAL A O 1
ATOM 813 N N . ILE A 1 107 ? -2.043 -6.048 -2.853 1.00 92.00 107 ILE A N 1
ATOM 814 C CA . ILE A 1 107 ? -1.144 -5.205 -3.659 1.00 92.00 107 ILE A CA 1
ATOM 815 C C . ILE A 1 107 ? 0.246 -5.839 -3.740 1.00 92.00 107 ILE A C 1
ATOM 817 O O . ILE A 1 107 ? 0.722 -6.114 -4.841 1.00 92.00 107 ILE A O 1
ATOM 821 N N . VAL A 1 108 ? 0.865 -6.154 -2.598 1.00 90.50 108 VAL A N 1
ATOM 822 C CA . VAL A 1 108 ? 2.211 -6.751 -2.546 1.00 90.50 108 VAL A CA 1
ATOM 823 C C . VAL A 1 108 ? 2.257 -8.092 -3.268 1.00 90.50 108 VAL A C 1
ATOM 825 O O . VAL A 1 108 ? 3.153 -8.322 -4.080 1.00 90.50 108 VAL A O 1
ATOM 828 N N . SER A 1 109 ? 1.275 -8.966 -3.031 1.00 90.62 109 SER A N 1
ATOM 829 C CA . SER A 1 109 ? 1.215 -10.261 -3.712 1.00 90.62 109 SER A CA 1
ATOM 830 C C . SER A 1 109 ? 1.035 -10.118 -5.224 1.00 90.62 109 SER A C 1
ATOM 832 O O . SER A 1 109 ? 1.444 -11.008 -5.966 1.00 90.62 109 SER A O 1
ATOM 834 N N . SER A 1 110 ? 0.407 -9.038 -5.687 1.00 91.00 110 SER A N 1
ATOM 835 C CA . SER A 1 110 ? 0.222 -8.781 -7.114 1.00 91.00 110 SER A CA 1
ATOM 836 C C . SER A 1 110 ? 1.472 -8.182 -7.753 1.00 91.00 110 SER A C 1
ATOM 838 O O . SER A 1 110 ? 1.759 -8.507 -8.900 1.00 91.00 110 SER A O 1
ATOM 840 N N . ILE A 1 111 ? 2.249 -7.378 -7.014 1.00 87.88 111 ILE A N 1
ATOM 841 C CA . ILE A 1 111 ? 3.551 -6.863 -7.471 1.00 87.88 111 ILE A CA 1
ATOM 842 C C . ILE A 1 111 ? 4.505 -8.026 -7.765 1.00 87.88 111 ILE A C 1
ATOM 844 O O . ILE A 1 111 ? 5.138 -8.043 -8.818 1.00 87.88 111 ILE A O 1
ATOM 848 N N . THR A 1 112 ? 4.577 -9.032 -6.887 1.00 85.38 112 THR A N 1
ATOM 849 C CA . THR A 1 112 ? 5.487 -10.177 -7.082 1.00 85.38 112 THR A CA 1
ATOM 850 C C . THR A 1 112 ? 5.085 -11.077 -8.251 1.00 85.38 112 THR A C 1
ATOM 852 O O . THR A 1 112 ? 5.941 -11.716 -8.857 1.00 85.38 112 THR A O 1
ATOM 855 N N . GLN A 1 113 ? 3.796 -11.111 -8.596 1.00 84.69 113 GLN A N 1
ATOM 856 C CA . GLN A 1 113 ? 3.261 -11.865 -9.734 1.00 84.69 113 GLN A CA 1
ATOM 857 C C . GLN A 1 113 ? 3.203 -11.052 -11.028 1.00 84.69 113 GLN A C 1
ATOM 859 O O . GLN A 1 113 ? 2.829 -11.598 -12.069 1.00 84.69 113 GLN A O 1
ATOM 864 N N . TYR A 1 114 ? 3.540 -9.761 -10.990 1.00 79.81 114 TYR A N 1
ATOM 865 C CA . TYR A 1 114 ? 3.481 -8.880 -12.148 1.00 79.81 114 TYR A CA 1
ATOM 866 C C . TYR A 1 114 ? 4.629 -9.189 -13.124 1.00 79.81 114 TYR A C 1
ATOM 868 O O . TYR A 1 114 ? 5.611 -8.460 -13.257 1.00 79.81 114 TYR A O 1
ATOM 876 N N . ILE A 1 115 ? 4.480 -10.298 -13.848 1.00 67.44 115 ILE A N 1
ATOM 877 C CA . ILE A 1 115 ? 5.269 -10.679 -15.022 1.00 67.44 115 ILE A CA 1
ATOM 878 C C . ILE A 1 115 ? 4.565 -10.066 -16.244 1.00 67.44 115 ILE A C 1
ATOM 880 O O . ILE A 1 115 ? 4.017 -10.756 -17.099 1.00 67.44 115 ILE A O 1
ATOM 884 N N . GLY A 1 116 ? 4.454 -8.737 -16.249 1.00 61.50 116 GLY A N 1
ATOM 885 C CA . GLY A 1 116 ? 3.839 -7.982 -17.341 1.00 61.50 116 GLY A CA 1
ATOM 886 C C . GLY A 1 116 ? 4.774 -7.797 -18.548 1.00 61.50 116 GLY A C 1
ATOM 887 O O . GLY A 1 116 ? 5.968 -8.101 -18.454 1.00 61.50 116 GLY A O 1
ATOM 888 N N . PRO A 1 117 ? 4.251 -7.272 -19.675 1.00 62.19 117 PRO A N 1
ATOM 889 C CA . PRO A 1 117 ? 5.036 -6.930 -20.865 1.00 62.19 117 PRO A CA 1
ATOM 890 C C . PRO A 1 117 ? 6.202 -5.970 -20.541 1.00 62.19 117 PRO A C 1
ATOM 892 O O . PRO A 1 117 ? 6.174 -5.294 -19.511 1.00 62.19 117 PRO A O 1
ATOM 895 N N . PRO A 1 118 ? 7.217 -5.859 -21.422 1.00 65.31 118 PRO A N 1
ATOM 896 C CA . PRO A 1 118 ? 8.487 -5.157 -21.160 1.00 65.31 118 PRO A CA 1
ATOM 897 C C . PRO A 1 118 ? 8.366 -3.673 -20.753 1.00 65.31 118 PRO A C 1
ATOM 899 O O . PRO A 1 118 ? 9.319 -3.089 -20.244 1.00 65.31 118 PRO A O 1
ATOM 902 N N . ASN A 1 119 ? 7.189 -3.060 -20.894 1.00 62.19 119 ASN A N 1
ATOM 903 C CA . ASN A 1 119 ? 6.910 -1.700 -20.439 1.00 62.19 119 ASN A CA 1
ATOM 904 C C . ASN A 1 119 ? 6.389 -1.672 -18.991 1.00 62.19 119 ASN A C 1
ATOM 906 O O . ASN A 1 119 ? 5.220 -1.399 -18.729 1.00 62.19 119 ASN A O 1
ATOM 910 N N . ARG A 1 120 ? 7.282 -1.952 -18.036 1.00 71.06 120 ARG A N 1
ATOM 911 C CA . ARG A 1 120 ? 7.011 -1.919 -16.589 1.00 71.06 120 ARG A CA 1
ATOM 912 C C . ARG A 1 120 ? 6.948 -0.485 -16.047 1.00 71.06 120 ARG A C 1
ATOM 914 O O . ARG A 1 120 ? 7.915 -0.010 -15.473 1.00 71.06 120 ARG A O 1
ATOM 921 N N . SER A 1 121 ? 5.838 0.226 -16.230 1.00 80.94 121 SER A N 1
ATOM 922 C CA . SER A 1 121 ? 5.594 1.493 -15.517 1.00 80.94 121 SER A CA 1
ATOM 923 C C . SER A 1 121 ? 4.715 1.263 -14.285 1.00 80.94 121 SER A C 1
ATOM 925 O O . SER A 1 121 ? 3.817 0.416 -14.306 1.00 80.94 121 SER A O 1
ATOM 927 N N . SER A 1 122 ? 4.945 2.035 -13.220 1.00 82.56 122 SER A N 1
ATOM 928 C CA . SER A 1 122 ? 4.077 2.069 -12.037 1.00 82.56 122 SER A CA 1
ATOM 929 C C . SER A 1 122 ? 2.644 2.470 -12.398 1.00 82.56 122 SER A C 1
ATOM 931 O O . SER A 1 122 ? 1.696 1.906 -11.861 1.00 82.56 122 SER A O 1
ATOM 933 N N . GLU A 1 123 ? 2.467 3.367 -13.368 1.00 87.25 123 GLU A N 1
ATOM 934 C CA . GLU A 1 123 ? 1.150 3.766 -13.879 1.00 87.25 123 GLU A CA 1
ATOM 935 C C . GLU A 1 123 ? 0.418 2.595 -14.540 1.00 87.25 123 GLU A C 1
ATOM 937 O O . GLU A 1 123 ? -0.776 2.391 -14.317 1.00 87.25 123 GLU A O 1
ATOM 942 N N . THR A 1 124 ? 1.148 1.781 -15.309 1.00 88.25 124 THR A N 1
ATOM 943 C CA . THR A 1 124 ? 0.598 0.576 -15.939 1.00 88.25 124 THR A CA 1
ATOM 944 C C . THR A 1 124 ? 0.174 -0.437 -14.881 1.00 88.25 124 THR A C 1
ATOM 946 O O . THR A 1 124 ? -0.912 -1.001 -14.983 1.00 88.25 124 THR A O 1
ATOM 949 N N . PHE A 1 125 ? 0.975 -0.613 -13.825 1.00 89.56 125 PHE A N 1
ATOM 950 C CA . PHE A 1 125 ? 0.602 -1.465 -12.696 1.00 89.56 125 PHE A CA 1
ATOM 951 C C . PHE A 1 125 ? -0.645 -0.944 -11.963 1.00 89.56 125 PHE A C 1
ATOM 953 O O . PHE A 1 125 ? -1.540 -1.722 -11.651 1.00 89.56 125 PHE A O 1
ATOM 960 N N . LEU A 1 126 ? -0.749 0.368 -11.726 1.00 90.81 126 LEU A N 1
ATOM 961 C CA . LEU A 1 126 ? -1.903 0.974 -11.051 1.00 90.81 126 LEU A CA 1
ATOM 962 C C . LEU A 1 126 ? -3.216 0.790 -11.830 1.00 90.81 126 LEU A C 1
ATOM 964 O O . LEU A 1 126 ? -4.285 0.670 -11.220 1.00 90.81 126 LEU A O 1
ATOM 968 N N . ALA A 1 127 ? -3.134 0.747 -13.160 1.00 92.38 127 ALA A N 1
ATOM 969 C CA . ALA A 1 127 ? -4.261 0.463 -14.042 1.00 92.38 127 ALA A CA 1
ATOM 970 C C . ALA A 1 127 ? -4.601 -1.038 -14.136 1.00 92.38 127 ALA A C 1
ATOM 972 O O . ALA A 1 127 ? -5.742 -1.385 -14.457 1.00 92.38 127 ALA A O 1
ATOM 973 N N . GLU A 1 128 ? -3.647 -1.924 -13.838 1.00 92.25 128 GLU A N 1
ATOM 974 C CA . GLU A 1 128 ? -3.831 -3.372 -13.923 1.00 92.25 128 GLU A CA 1
ATOM 975 C C . GLU A 1 128 ? -4.865 -3.857 -12.901 1.00 92.25 128 GLU A C 1
ATOM 977 O O . GLU A 1 128 ? -4.934 -3.398 -11.755 1.00 92.25 128 GLU A O 1
ATOM 982 N N . ARG A 1 129 ? -5.697 -4.816 -13.317 1.00 93.31 129 ARG A N 1
ATOM 983 C CA . ARG A 1 129 ? -6.697 -5.414 -12.433 1.00 93.31 129 ARG A CA 1
ATOM 984 C C . ARG A 1 129 ? -6.051 -6.484 -11.570 1.00 93.31 129 ARG A C 1
ATOM 986 O O . ARG A 1 129 ? -5.646 -7.533 -12.064 1.00 93.31 129 ARG A O 1
ATOM 993 N N . ILE A 1 130 ? -6.053 -6.252 -10.268 1.00 94.12 130 ILE A N 1
ATOM 994 C CA . ILE A 1 130 ? -5.505 -7.160 -9.269 1.00 94.12 130 ILE A CA 1
ATOM 995 C C . ILE A 1 130 ? -6.601 -7.659 -8.321 1.00 94.12 130 ILE A C 1
ATOM 997 O O . ILE A 1 130 ? -7.701 -7.097 -8.229 1.00 94.12 130 ILE A O 1
ATOM 1001 N N . GLY A 1 131 ? -6.321 -8.752 -7.622 1.00 91.81 131 GLY A N 1
ATOM 1002 C CA . GLY A 1 131 ? -7.229 -9.292 -6.621 1.00 91.81 131 GLY A CA 1
ATOM 1003 C C . GLY A 1 131 ? -6.776 -10.640 -6.062 1.00 91.81 131 GLY A C 1
ATOM 1004 O O . GLY A 1 131 ? -5.795 -11.217 -6.534 1.00 91.81 131 GLY A O 1
ATOM 1005 N N . PRO A 1 132 ? -7.469 -11.138 -5.028 1.00 91.00 132 PRO A N 1
ATOM 1006 C CA . PRO A 1 132 ? -7.072 -12.347 -4.322 1.00 91.00 132 PRO A CA 1
ATOM 1007 C C . PRO A 1 132 ? -7.264 -13.601 -5.184 1.00 91.00 132 PRO A C 1
ATOM 1009 O O . PRO A 1 132 ? -8.251 -13.715 -5.914 1.00 91.00 132 PRO A O 1
ATOM 1012 N N . MET A 1 133 ? -6.337 -14.558 -5.037 1.00 74.50 133 MET A N 1
ATOM 1013 C CA . MET A 1 133 ? -6.470 -15.960 -5.470 1.00 74.50 133 MET A CA 1
ATOM 1014 C C . MET A 1 133 ? -7.151 -16.112 -6.846 1.00 74.50 133 MET A C 1
ATOM 1016 O O . MET A 1 133 ? -8.254 -16.644 -6.958 1.00 74.50 133 MET A O 1
ATOM 1020 N N . TRP A 1 134 ? -6.491 -15.595 -7.888 1.00 68.88 134 TRP A N 1
ATOM 1021 C CA . TRP A 1 134 ? -6.877 -15.655 -9.311 1.00 68.88 134 TRP A CA 1
ATOM 1022 C C . TRP A 1 134 ? -8.042 -14.771 -9.783 1.00 68.88 134 TRP A C 1
ATOM 1024 O O . TRP A 1 134 ? -8.236 -14.637 -10.993 1.00 68.88 134 TRP A O 1
ATOM 1034 N N . LYS A 1 135 ? -8.787 -14.093 -8.902 1.00 82.25 135 LYS A N 1
ATOM 1035 C CA . LYS A 1 135 ? -9.852 -13.168 -9.331 1.00 82.25 135 LYS A CA 1
ATOM 1036 C C . LYS A 1 135 ? -9.311 -11.747 -9.499 1.00 82.25 135 LYS A C 1
ATOM 1038 O O . LYS A 1 135 ? -9.189 -11.003 -8.532 1.00 82.25 135 LYS A O 1
ATOM 1043 N N . ARG A 1 136 ? -9.040 -11.340 -10.744 1.00 83.25 136 ARG A N 1
ATOM 1044 C CA . ARG A 1 136 ? -8.661 -9.957 -11.107 1.00 83.25 136 ARG A CA 1
ATOM 1045 C C . ARG A 1 136 ? -9.881 -9.032 -11.092 1.00 83.25 136 ARG A C 1
ATOM 1047 O O . ARG A 1 136 ? -10.509 -8.784 -12.119 1.00 83.25 136 ARG A O 1
ATOM 1054 N N . GLY A 1 137 ? -10.255 -8.572 -9.901 1.00 88.19 137 GLY A N 1
ATOM 1055 C CA . GLY A 1 137 ? -11.486 -7.811 -9.683 1.00 88.19 137 GLY A CA 1
ATOM 1056 C C . GLY A 1 137 ? -11.350 -6.321 -9.986 1.00 88.19 137 GLY A C 1
ATOM 1057 O O . GLY A 1 137 ? -12.086 -5.787 -10.820 1.00 88.19 137 GLY A O 1
ATOM 1058 N N . TRP A 1 138 ? -10.424 -5.641 -9.308 1.00 95.06 138 TRP A N 1
ATOM 1059 C CA . TRP A 1 138 ? -10.347 -4.176 -9.285 1.00 95.06 138 TRP A CA 1
ATOM 1060 C C . TRP A 1 138 ? -8.971 -3.660 -9.714 1.00 95.06 138 TRP A C 1
ATOM 1062 O O . TRP A 1 138 ? -7.977 -4.343 -9.477 1.00 95.06 138 TRP A O 1
ATOM 1072 N N . PRO A 1 139 ? -8.892 -2.456 -10.316 1.00 95.31 139 PRO A N 1
ATOM 1073 C CA . PRO A 1 139 ? -7.615 -1.797 -10.573 1.00 95.31 139 PRO A CA 1
ATOM 1074 C C . PRO A 1 139 ? -6.796 -1.673 -9.285 1.00 95.31 139 PRO A C 1
ATOM 1076 O O . PRO A 1 139 ? -7.371 -1.371 -8.233 1.00 95.31 139 PRO A O 1
ATOM 1079 N N . ALA A 1 140 ? -5.479 -1.856 -9.363 1.00 93.69 140 ALA A N 1
ATOM 1080 C CA . ALA A 1 140 ? -4.578 -1.701 -8.221 1.00 93.69 140 ALA A CA 1
ATOM 1081 C C . ALA A 1 140 ? -4.740 -0.336 -7.538 1.00 93.69 140 ALA A C 1
ATOM 1083 O O . ALA A 1 140 ? -4.776 -0.267 -6.312 1.00 93.69 140 ALA A O 1
ATOM 1084 N N . LEU A 1 141 ? -5.010 0.720 -8.312 1.00 94.69 141 LEU A N 1
ATOM 1085 C CA . LEU A 1 141 ? -5.332 2.045 -7.783 1.00 94.69 141 LEU A CA 1
ATOM 1086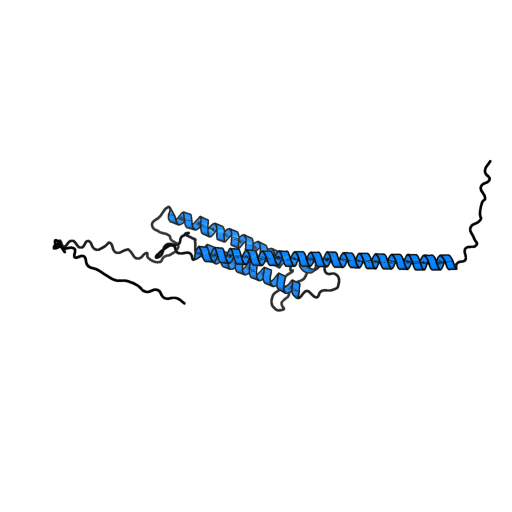 C C . LEU A 1 141 ? -6.503 2.031 -6.779 1.00 94.69 141 LEU A C 1
ATOM 1088 O O . LEU A 1 141 ? -6.448 2.693 -5.745 1.00 94.69 141 LEU A O 1
ATOM 1092 N N . LYS A 1 142 ? -7.566 1.258 -7.045 1.00 96.44 142 LYS A N 1
ATOM 1093 C CA . LYS A 1 142 ? -8.710 1.153 -6.122 1.00 96.44 142 LYS A CA 1
ATOM 1094 C C . LYS A 1 142 ? -8.344 0.409 -4.842 1.00 96.44 142 LYS A C 1
ATOM 1096 O O . LYS A 1 142 ? -8.836 0.776 -3.780 1.00 96.44 142 LYS A O 1
ATOM 1101 N N . TRP A 1 143 ? -7.486 -0.606 -4.935 1.00 95.38 143 TRP A N 1
ATOM 1102 C CA . TRP A 1 143 ? -6.964 -1.298 -3.758 1.00 95.38 143 TRP A CA 1
ATOM 1103 C C . TRP A 1 143 ? -6.131 -0.364 -2.882 1.00 95.38 143 TRP A C 1
ATOM 1105 O O . TRP A 1 143 ? -6.305 -0.382 -1.670 1.00 95.38 143 TRP A O 1
ATOM 1115 N N . THR A 1 144 ? -5.316 0.512 -3.477 1.00 93.62 144 THR A N 1
ATOM 1116 C CA . THR A 1 144 ? -4.555 1.530 -2.735 1.00 93.62 144 THR A CA 1
ATOM 1117 C C . THR A 1 144 ? -5.478 2.511 -2.013 1.00 93.62 144 THR A C 1
ATOM 1119 O O . THR A 1 144 ? -5.250 2.818 -0.843 1.00 93.62 144 THR A O 1
ATOM 1122 N N . TYR A 1 145 ? -6.551 2.974 -2.665 1.00 95.81 145 TYR A N 1
ATOM 1123 C CA . TYR A 1 145 ? -7.555 3.812 -2.002 1.00 95.81 145 TYR A CA 1
ATOM 1124 C C . TYR A 1 145 ? -8.265 3.079 -0.862 1.00 95.81 145 TYR A C 1
ATOM 1126 O O . TYR A 1 145 ? -8.509 3.683 0.181 1.00 95.81 145 TYR A O 1
ATOM 1134 N N . LEU A 1 146 ? -8.578 1.791 -1.036 1.00 95.88 146 LEU A N 1
ATOM 1135 C CA . LEU A 1 146 ? -9.180 0.971 0.015 1.00 95.88 146 LEU A CA 1
ATOM 1136 C C . LEU A 1 146 ? -8.230 0.801 1.206 1.00 95.88 146 LEU A C 1
ATOM 1138 O O . LEU A 1 146 ? -8.657 0.985 2.339 1.00 95.88 146 LEU A O 1
ATOM 1142 N N . GLU A 1 147 ? -6.958 0.494 0.953 1.00 94.19 147 GLU A N 1
ATOM 1143 C CA . GLU A 1 147 ? -5.908 0.373 1.969 1.00 94.19 147 GLU A CA 1
ATOM 1144 C C . GLU A 1 147 ? -5.796 1.656 2.802 1.00 94.19 147 GLU A C 1
ATOM 1146 O O . GLU A 1 147 ? -5.966 1.622 4.021 1.00 94.19 147 GLU A O 1
ATOM 1151 N N . HIS A 1 148 ? -5.597 2.801 2.141 1.00 94.00 148 HIS A N 1
ATOM 1152 C CA . HIS A 1 148 ? -5.436 4.089 2.818 1.00 94.00 148 HIS A CA 1
ATOM 1153 C C . HIS A 1 148 ? -6.723 4.524 3.522 1.00 94.00 148 HIS A C 1
ATOM 1155 O O . HIS A 1 148 ? -6.683 4.968 4.668 1.00 94.00 148 HIS A O 1
ATOM 1161 N N . GLY A 1 149 ? -7.873 4.392 2.859 1.00 96.19 149 GLY A N 1
ATOM 1162 C CA . GLY A 1 149 ? -9.168 4.764 3.423 1.00 96.19 149 GLY A CA 1
ATOM 1163 C C . GLY A 1 149 ? -9.511 3.944 4.665 1.00 96.19 149 GLY A C 1
ATOM 1164 O O . GLY A 1 149 ? -9.892 4.513 5.688 1.00 96.19 149 GLY A O 1
ATOM 1165 N N . ALA A 1 150 ? -9.319 2.623 4.609 1.00 96.00 150 ALA A N 1
ATOM 1166 C CA . ALA A 1 150 ? -9.538 1.736 5.747 1.00 96.00 150 ALA A CA 1
ATOM 1167 C C . ALA A 1 150 ? -8.548 2.015 6.888 1.00 96.00 150 ALA A C 1
ATOM 1169 O O . ALA A 1 150 ? -8.952 2.021 8.050 1.00 96.00 150 ALA A O 1
ATOM 1170 N N . PHE A 1 151 ? -7.285 2.322 6.576 1.00 94.38 151 PHE A N 1
ATOM 1171 C CA . PHE A 1 151 ? -6.297 2.723 7.577 1.00 94.38 151 PHE A CA 1
ATOM 1172 C C . PHE A 1 151 ? -6.713 3.999 8.319 1.00 94.38 151 PHE A C 1
ATOM 1174 O O . PHE A 1 151 ? -6.774 3.998 9.550 1.00 94.38 151 PHE A O 1
ATOM 1181 N N . TRP A 1 152 ? -7.044 5.073 7.594 1.00 96.06 152 TRP A N 1
ATOM 1182 C CA . TRP A 1 152 ? -7.452 6.339 8.209 1.00 96.06 152 TRP A CA 1
ATOM 1183 C C . TRP A 1 152 ? -8.748 6.199 9.007 1.00 96.06 152 TRP A C 1
ATOM 1185 O O . TRP A 1 152 ? -8.858 6.762 10.096 1.00 96.06 152 TRP A O 1
ATOM 1195 N N . ALA A 1 153 ? -9.703 5.404 8.516 1.00 96.88 153 ALA A N 1
ATOM 1196 C CA . ALA A 1 153 ? -10.915 5.080 9.259 1.00 96.88 153 ALA A CA 1
ATOM 1197 C C . ALA A 1 153 ? -10.599 4.323 10.560 1.00 96.88 153 ALA A C 1
ATOM 1199 O O . ALA A 1 153 ? -11.105 4.693 11.618 1.00 96.88 153 ALA A O 1
ATOM 1200 N N . GLY A 1 154 ? -9.727 3.311 10.507 1.00 94.94 154 GLY A N 1
ATOM 1201 C CA . GLY A 1 154 ? -9.272 2.569 11.685 1.00 94.94 154 GLY A CA 1
ATOM 1202 C C . GLY A 1 154 ? -8.570 3.463 12.705 1.00 94.94 154 GLY A C 1
ATOM 1203 O O . GLY A 1 154 ? -8.873 3.391 13.894 1.00 94.94 154 GLY A O 1
ATOM 1204 N N . LEU A 1 155 ? -7.707 4.373 12.245 1.00 94.44 155 LEU A N 1
ATOM 1205 C CA . LEU A 1 155 ? -7.023 5.345 13.099 1.00 94.44 155 LEU A CA 1
ATOM 1206 C C . LEU A 1 155 ? -8.006 6.314 13.774 1.00 94.44 155 LEU A C 1
ATOM 1208 O O . LEU A 1 155 ? -7.900 6.562 14.975 1.00 94.44 155 LEU A O 1
ATOM 1212 N N . ALA A 1 156 ? -8.985 6.831 13.028 1.00 96.56 156 ALA A N 1
ATOM 1213 C CA . ALA A 1 156 ? -10.017 7.710 13.572 1.00 96.56 156 ALA A CA 1
ATOM 1214 C C . ALA A 1 156 ? -10.886 6.986 14.615 1.00 96.56 156 ALA A C 1
ATOM 1216 O O . ALA A 1 156 ? -11.129 7.526 15.693 1.00 96.56 156 ALA A O 1
ATOM 1217 N N . LEU A 1 157 ? -11.301 5.746 14.339 1.00 96.06 157 LEU A N 1
ATOM 1218 C CA . LEU A 1 157 ? -12.065 4.914 15.277 1.00 96.06 157 LEU A CA 1
ATOM 1219 C C . LEU A 1 157 ? -11.261 4.583 16.539 1.00 96.06 157 LEU A C 1
ATOM 1221 O O . LEU A 1 157 ? -11.801 4.648 17.642 1.00 96.06 157 LEU A O 1
ATOM 1225 N N . ALA A 1 158 ? -9.967 4.294 16.393 1.00 94.00 158 ALA A N 1
ATOM 1226 C CA . ALA A 1 158 ? -9.070 4.056 17.517 1.00 94.00 158 ALA A CA 1
ATOM 1227 C C . ALA A 1 158 ? -8.917 5.302 18.405 1.00 94.00 158 ALA A C 1
ATOM 1229 O O . ALA A 1 158 ? -8.960 5.204 19.629 1.00 94.00 158 ALA A O 1
ATOM 1230 N N . ALA A 1 159 ? -8.808 6.494 17.814 1.00 93.81 159 ALA A N 1
ATOM 1231 C CA . ALA A 1 159 ? -8.799 7.743 18.574 1.00 93.81 159 ALA A CA 1
ATOM 1232 C C . ALA A 1 159 ? -10.147 7.993 19.278 1.00 93.81 159 ALA A C 1
ATOM 1234 O O . ALA A 1 159 ? -10.181 8.327 20.466 1.00 93.81 159 ALA A O 1
ATOM 1235 N N . LEU A 1 160 ? -11.266 7.770 18.579 1.00 94.12 160 LEU A N 1
ATOM 1236 C CA . LEU A 1 160 ? -12.613 7.899 19.139 1.00 94.12 160 LEU A CA 1
ATOM 1237 C C . LEU A 1 160 ? -12.863 6.923 20.295 1.00 94.12 160 LEU A C 1
ATOM 1239 O O . LEU A 1 160 ? -13.543 7.293 21.254 1.00 94.12 160 LEU A O 1
ATOM 1243 N N . SER A 1 161 ? -12.293 5.714 20.267 1.00 93.69 161 SER A N 1
ATOM 1244 C CA . SER A 1 161 ? -12.430 4.751 21.369 1.00 93.69 161 SER A CA 1
ATOM 1245 C C . SER A 1 161 ? -11.816 5.271 22.669 1.00 93.69 161 SER A C 1
ATOM 1247 O O . SER A 1 161 ? -12.369 5.025 23.739 1.00 93.69 161 SER A O 1
ATOM 1249 N N . ILE A 1 162 ? -10.698 6.000 22.574 1.00 90.88 162 ILE A N 1
ATOM 1250 C CA . ILE A 1 162 ? -9.988 6.587 23.717 1.00 90.88 162 ILE A CA 1
ATOM 1251 C C . ILE A 1 162 ? -10.743 7.814 24.238 1.00 90.88 162 ILE A C 1
ATOM 1253 O O . ILE A 1 162 ? -10.907 7.977 25.446 1.00 90.88 162 ILE A O 1
ATOM 1257 N N . ILE A 1 163 ? -11.225 8.676 23.338 1.00 91.12 163 ILE A N 1
ATOM 1258 C CA . ILE A 1 163 ? -11.950 9.901 23.711 1.00 91.12 163 ILE A CA 1
ATOM 1259 C C . ILE A 1 163 ? -13.293 9.553 24.368 1.00 91.12 163 ILE A C 1
ATOM 1261 O O . ILE A 1 163 ? -13.600 10.060 25.445 1.00 91.12 163 ILE A O 1
ATOM 1265 N N . SER A 1 164 ? -14.069 8.651 23.760 1.00 87.19 164 SER A N 1
ATOM 1266 C CA . SER A 1 164 ? -15.395 8.256 24.262 1.00 87.19 164 SER A CA 1
ATOM 1267 C C . SER A 1 164 ? -15.344 7.525 25.605 1.00 87.19 164 SER A C 1
ATOM 1269 O O . SER A 1 164 ? -16.239 7.700 26.431 1.00 87.19 164 SER A O 1
ATOM 1271 N N . GLY A 1 165 ? -14.284 6.755 25.865 1.00 78.00 165 GLY A N 1
ATOM 1272 C CA . GLY A 1 165 ? -14.118 6.052 27.134 1.00 78.00 165 GLY A CA 1
ATOM 1273 C C . GLY A 1 165 ? -13.906 6.979 28.335 1.00 78.00 165 GLY A C 1
ATOM 1274 O O . GLY A 1 165 ? -14.357 6.659 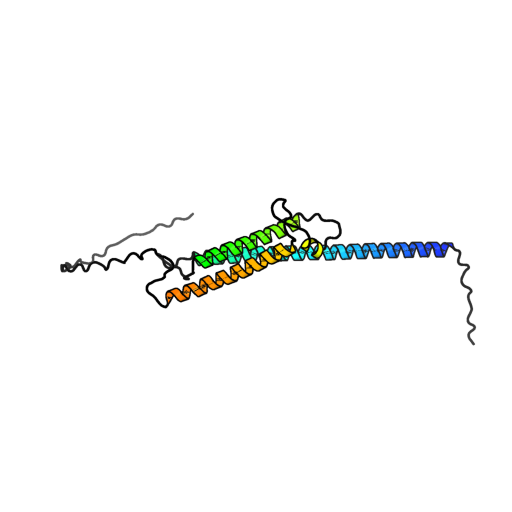29.431 1.00 78.00 165 GLY A O 1
ATOM 1275 N N . ARG A 1 166 ? -13.318 8.170 28.137 1.00 74.31 166 ARG A N 1
ATOM 1276 C CA . ARG A 1 166 ? -13.157 9.172 29.209 1.00 74.31 166 ARG A CA 1
ATOM 1277 C C . ARG A 1 166 ? -14.469 9.835 29.620 1.00 74.31 166 ARG A C 1
ATOM 1279 O O . ARG A 1 166 ? -14.648 10.131 30.797 1.00 74.31 166 ARG A O 1
ATOM 1286 N N . VAL A 1 167 ? -15.386 10.039 28.673 1.00 63.81 167 VAL A N 1
ATOM 1287 C CA . VAL A 1 167 ? -16.684 10.694 28.928 1.00 63.81 167 VAL A CA 1
ATOM 1288 C C . VAL A 1 167 ? -17.554 9.852 29.868 1.00 63.81 167 VAL A C 1
ATOM 1290 O O . VAL A 1 167 ? -18.284 10.389 30.691 1.00 63.81 167 VAL A O 1
ATOM 1293 N N . CYS A 1 168 ? -17.417 8.526 29.818 1.00 58.97 168 CYS A N 1
ATOM 1294 C CA . CYS A 1 168 ? -18.163 7.620 30.689 1.00 58.97 168 CYS A CA 1
ATOM 1295 C C . CYS A 1 168 ? -17.658 7.592 32.143 1.00 58.97 168 CYS A C 1
ATOM 1297 O O . CYS A 1 168 ? -18.399 7.177 33.030 1.00 58.97 168 CYS A O 1
ATOM 1299 N N . SER A 1 169 ? -16.421 8.024 32.411 1.00 55.59 169 SER A N 1
ATOM 1300 C CA . SER A 1 169 ? -15.836 7.967 33.758 1.00 55.59 169 SER A CA 1
ATOM 1301 C C . SER A 1 169 ? -16.174 9.167 34.642 1.00 55.59 169 SER A C 1
ATOM 1303 O O . SER A 1 169 ? -15.968 9.074 35.848 1.00 55.59 169 SER A O 1
ATOM 1305 N N . TYR A 1 170 ? -16.665 10.278 34.080 1.00 52.22 170 TYR A N 1
ATOM 1306 C CA . TYR A 1 170 ? -16.799 11.530 34.833 1.00 52.22 170 TYR A CA 1
ATOM 1307 C C . TYR A 1 170 ? -18.205 11.814 35.388 1.00 52.22 170 TYR A C 1
ATOM 1309 O O . TYR A 1 170 ? -18.297 12.620 36.308 1.00 52.22 170 TYR A O 1
ATOM 1317 N N . GLU A 1 171 ? -19.285 11.175 34.896 1.00 50.81 171 GLU A N 1
ATOM 1318 C CA . GLU A 1 171 ? -20.619 11.775 35.115 1.00 50.81 171 GLU A CA 1
ATOM 1319 C C . GLU A 1 171 ? -21.846 10.880 35.391 1.00 50.81 171 GLU A C 1
ATOM 1321 O O . GLU A 1 171 ? -22.929 11.434 35.535 1.00 50.81 171 GLU A O 1
ATOM 1326 N N . SER A 1 172 ? -21.796 9.544 35.523 1.00 45.00 172 SER A N 1
ATOM 1327 C CA . SER A 1 172 ? -23.006 8.839 36.022 1.00 45.00 172 SER A CA 1
ATOM 1328 C C . SER A 1 172 ? -22.824 7.383 36.440 1.00 45.00 172 SER A C 1
ATOM 1330 O O . SER A 1 172 ? -22.119 6.601 35.810 1.00 45.00 172 SER A O 1
ATOM 1332 N N . SER A 1 173 ? -23.590 6.999 37.461 1.00 54.59 173 SER A N 1
ATOM 1333 C CA . SER A 1 173 ? -23.772 5.651 38.017 1.00 54.59 173 SER A CA 1
ATOM 1334 C C . SER A 1 173 ? -24.405 4.623 37.061 1.00 54.59 173 SER A C 1
ATOM 1336 O O . SER A 1 173 ? -24.839 3.562 37.501 1.00 54.59 173 SER A O 1
ATOM 1338 N N . THR A 1 174 ? -24.486 4.911 35.762 1.00 53.34 174 THR A N 1
ATOM 1339 C CA . THR A 1 174 ? -25.134 4.058 34.761 1.00 53.34 174 THR A CA 1
ATOM 1340 C C . THR A 1 174 ? -24.444 4.236 33.414 1.00 53.34 174 THR A C 1
ATOM 1342 O O . THR A 1 174 ? -24.796 5.122 32.643 1.00 53.34 174 THR A O 1
ATOM 1345 N N . CYS A 1 175 ? -23.468 3.381 33.104 1.00 54.84 175 CYS A N 1
ATOM 1346 C CA . CYS A 1 175 ? -23.000 3.210 31.730 1.00 54.84 175 CYS A CA 1
ATOM 1347 C C . CYS A 1 175 ? -24.038 2.370 30.964 1.00 54.84 175 CYS A C 1
ATOM 1349 O O . CYS A 1 175 ? -24.151 1.176 31.236 1.00 54.84 175 CYS A O 1
ATOM 1351 N N . PRO A 1 176 ? -24.784 2.932 29.995 1.00 59.19 176 PRO A N 1
ATOM 1352 C CA . PRO A 1 176 ? -25.891 2.223 29.348 1.00 59.19 176 PRO A CA 1
ATOM 1353 C C . PRO A 1 176 ? -25.446 1.105 28.387 1.00 59.19 176 PRO A C 1
ATOM 1355 O O . PRO A 1 176 ? -26.285 0.373 27.872 1.00 59.19 176 PRO A O 1
ATOM 1358 N N . TYR A 1 177 ? -24.143 0.953 28.122 1.00 56.03 177 TYR A N 1
ATOM 1359 C CA . TYR A 1 177 ? -23.647 0.057 27.068 1.00 56.03 177 TYR A CA 1
ATOM 1360 C C . TYR A 1 177 ? -23.406 -1.393 27.493 1.00 56.03 177 TYR A C 1
ATOM 1362 O O . TYR A 1 177 ? -23.200 -2.249 26.636 1.00 56.03 177 TYR A O 1
ATOM 1370 N N . PHE A 1 178 ? -23.489 -1.694 28.785 1.00 53.47 178 PHE A N 1
ATOM 1371 C CA . PHE A 1 178 ? -23.543 -3.063 29.275 1.00 53.47 178 PHE A CA 1
ATOM 1372 C C . PHE A 1 178 ? -24.759 -3.166 30.181 1.00 53.47 178 PHE A C 1
ATOM 1374 O O . PHE A 1 178 ? -24.673 -2.906 31.373 1.00 53.47 178 PHE A O 1
ATOM 1381 N N . GLY A 1 179 ? -25.897 -3.583 29.626 1.00 51.88 179 GLY A N 1
ATOM 1382 C CA . GLY A 1 179 ? -27.066 -4.017 30.400 1.00 51.88 179 GLY A CA 1
ATOM 1383 C C . GLY A 1 179 ? -26.806 -5.278 31.237 1.00 51.88 179 GLY A C 1
ATOM 1384 O O . GLY A 1 179 ? -27.733 -6.036 31.504 1.00 51.88 179 GLY A O 1
ATOM 1385 N N . LEU A 1 180 ? -25.552 -5.540 31.613 1.00 50.41 180 LEU A N 1
ATOM 1386 C CA . LEU A 1 180 ? -25.240 -6.493 32.654 1.00 50.41 180 LEU A CA 1
ATOM 1387 C C . LEU A 1 180 ? -25.507 -5.784 33.982 1.00 50.41 180 LEU A C 1
ATOM 1389 O O . LEU A 1 180 ? -24.919 -4.728 34.226 1.00 50.41 180 LEU A O 1
ATOM 1393 N N . PRO A 1 181 ? -26.397 -6.326 34.827 1.00 53.31 181 PRO A N 1
ATOM 1394 C CA . PRO A 1 181 ? -26.589 -5.791 36.159 1.00 53.31 181 PRO A CA 1
ATOM 1395 C C . PRO A 1 181 ? -25.228 -5.784 36.849 1.00 53.31 181 PRO A C 1
ATOM 1397 O O . PRO A 1 181 ? -24.581 -6.827 36.973 1.00 53.31 181 PRO A O 1
ATOM 1400 N N . VAL A 1 182 ? -24.771 -4.597 37.253 1.00 58.38 182 VAL A N 1
ATOM 1401 C CA . VAL A 1 182 ? -23.661 -4.486 38.196 1.00 58.38 182 VAL A CA 1
ATOM 1402 C C . VAL A 1 182 ? -24.089 -5.330 39.392 1.00 58.38 182 VAL A C 1
ATOM 1404 O O . VAL A 1 182 ? -25.177 -5.070 39.917 1.00 58.38 182 VAL A O 1
ATOM 1407 N N . PRO A 1 183 ? -23.318 -6.359 39.793 1.00 59.12 183 PRO A N 1
ATOM 1408 C CA . PRO A 1 183 ? -23.588 -7.052 41.037 1.00 59.12 183 PRO A CA 1
ATOM 1409 C C . PRO A 1 183 ? -23.653 -5.957 42.088 1.00 59.12 183 PRO A C 1
ATOM 1411 O O . PRO A 1 183 ? -22.656 -5.259 42.293 1.00 59.12 183 PRO A O 1
ATOM 1414 N N . GLN A 1 184 ? -24.836 -5.720 42.665 1.00 62.88 184 GLN A N 1
ATOM 1415 C CA . GLN A 1 184 ? -24.905 -4.883 43.847 1.00 62.88 184 GLN A CA 1
ATOM 1416 C C . GLN A 1 184 ? -23.899 -5.521 44.789 1.00 62.88 184 GLN A C 1
ATOM 1418 O O . GLN A 1 184 ? -24.013 -6.702 45.107 1.00 62.88 184 GLN A O 1
ATOM 1423 N N . ALA A 1 185 ? -22.837 -4.782 45.111 1.00 64.25 185 ALA A N 1
ATOM 1424 C CA . ALA A 1 185 ? -22.004 -5.150 46.229 1.00 64.25 185 ALA A CA 1
ATOM 1425 C C . ALA A 1 185 ? -22.980 -5.131 47.394 1.00 64.25 185 ALA A C 1
ATOM 1427 O O . ALA A 1 185 ? -23.360 -4.045 47.837 1.00 64.25 185 ALA A O 1
ATOM 1428 N N . ASP A 1 186 ? -23.491 -6.314 47.746 1.00 60.81 186 ASP A N 1
ATOM 1429 C CA . ASP A 1 186 ? -24.395 -6.508 48.859 1.00 60.81 186 ASP A CA 1
ATOM 1430 C C . ASP A 1 186 ? -23.768 -5.720 49.994 1.00 60.81 186 ASP A C 1
ATOM 1432 O O . ASP A 1 186 ? -22.630 -6.002 50.392 1.00 60.81 186 ASP A O 1
ATOM 1436 N N . SER A 1 187 ? -24.444 -4.632 50.389 1.00 60.53 187 SER A N 1
ATOM 1437 C CA . SER A 1 187 ? -23.999 -3.795 51.492 1.00 60.53 187 SER A CA 1
ATOM 1438 C C . SER A 1 187 ? -23.593 -4.758 52.595 1.00 60.53 187 SER A C 1
ATOM 1440 O O . SER A 1 187 ? -24.419 -5.615 52.923 1.00 60.53 187 SER A O 1
ATOM 1442 N N . PRO A 1 188 ? -22.337 -4.706 53.088 1.00 62.12 188 PRO A N 1
ATOM 1443 C CA . PRO A 1 188 ? -21.865 -5.664 54.069 1.00 62.12 188 PRO A CA 1
ATOM 1444 C C . PRO A 1 188 ? -22.896 -5.653 55.176 1.00 62.12 188 PRO A C 1
ATOM 1446 O O . PRO A 1 188 ? -23.111 -4.605 55.789 1.00 62.12 188 PRO A O 1
ATOM 1449 N N . ALA A 1 189 ? -23.610 -6.776 55.303 1.00 62.09 189 ALA A N 1
ATOM 1450 C CA . ALA A 1 189 ? -24.693 -6.919 56.246 1.00 62.09 189 ALA A CA 1
ATOM 1451 C C . ALA A 1 189 ? -24.150 -6.403 57.569 1.00 62.09 189 ALA A C 1
ATOM 1453 O O . ALA A 1 189 ? -23.147 -6.916 58.076 1.00 62.09 189 ALA A O 1
ATOM 1454 N N . GLU A 1 190 ? -24.741 -5.304 58.029 1.00 56.56 190 GLU A N 1
ATOM 1455 C CA . GLU A 1 190 ? -24.415 -4.646 59.275 1.00 56.56 190 GLU A CA 1
ATOM 1456 C C . GLU A 1 190 ? -24.679 -5.680 60.367 1.00 56.56 190 GLU A C 1
ATOM 1458 O O . GLU A 1 190 ? -25.792 -5.823 60.871 1.00 56.56 190 GLU A O 1
ATOM 1463 N N . ASN A 1 191 ? -23.656 -6.480 60.669 1.00 59.16 191 ASN A N 1
ATOM 1464 C CA . ASN A 1 191 ? -23.685 -7.495 61.700 1.00 59.16 191 ASN A CA 1
ATOM 1465 C C . ASN A 1 191 ? -23.589 -6.769 63.042 1.00 59.16 191 ASN A C 1
ATOM 1467 O O . ASN A 1 191 ? -22.558 -6.765 63.714 1.00 59.16 191 ASN A O 1
ATOM 1471 N N . ARG A 1 192 ? -24.683 -6.092 63.411 1.00 55.97 192 ARG A N 1
ATOM 1472 C CA . ARG A 1 192 ? -24.978 -5.679 64.780 1.00 55.97 192 ARG A CA 1
ATOM 1473 C C . ARG A 1 192 ? -25.312 -6.924 65.588 1.00 55.97 192 ARG A C 1
ATOM 1475 O O . ARG A 1 192 ? -26.458 -7.162 65.946 1.00 55.97 192 ARG A O 1
ATOM 1482 N N . THR A 1 193 ? -24.287 -7.668 65.962 1.00 58.03 193 THR A N 1
ATOM 1483 C CA . THR A 1 193 ? -24.300 -8.351 67.251 1.00 58.03 193 THR A CA 1
ATOM 1484 C C . THR A 1 193 ? -22.967 -8.085 67.911 1.00 58.03 193 THR A C 1
ATOM 1486 O O . THR A 1 193 ? -21.934 -8.617 67.511 1.00 58.03 193 THR A O 1
ATOM 1489 N N . GLY A 1 194 ? -23.010 -7.193 68.899 1.00 58.59 194 GLY A N 1
ATOM 1490 C CA . GLY A 1 194 ? -21.896 -6.934 69.786 1.00 58.59 194 GLY A CA 1
ATOM 1491 C C . GLY A 1 194 ? -21.440 -8.225 70.451 1.00 58.59 194 GLY A C 1
ATOM 1492 O O . GLY A 1 194 ? -22.188 -8.858 71.189 1.00 58.59 194 GLY A O 1
ATOM 1493 N N . ALA A 1 195 ? -20.189 -8.580 70.206 1.00 55.78 195 ALA A N 1
ATOM 1494 C CA . ALA A 1 195 ? -19.407 -9.412 71.094 1.00 55.78 195 ALA A CA 1
ATOM 1495 C C . ALA A 1 195 ? -18.011 -8.789 71.149 1.00 55.78 195 ALA A C 1
ATOM 1497 O O . ALA A 1 195 ? -17.285 -8.731 70.160 1.00 55.78 195 ALA A O 1
ATOM 1498 N N . THR A 1 196 ? -17.693 -8.247 72.318 1.00 59.56 196 THR A N 1
ATOM 1499 C CA . THR A 1 196 ? -16.364 -7.805 72.743 1.00 59.56 196 THR A CA 1
ATOM 1500 C C . THR A 1 196 ? -15.282 -8.818 72.347 1.00 59.56 196 THR A C 1
ATOM 1502 O O . THR A 1 196 ? -15.440 -9.998 72.670 1.00 59.56 196 THR A O 1
ATOM 1505 N N . PRO A 1 197 ? -14.173 -8.401 71.709 1.00 55.28 197 PRO A N 1
ATOM 1506 C CA . PRO A 1 197 ? -13.066 -9.307 71.443 1.00 55.28 197 PRO A CA 1
ATOM 1507 C C . PRO A 1 197 ? -12.309 -9.615 72.746 1.00 55.28 197 PRO A C 1
ATOM 1509 O O . PRO A 1 197 ? -11.965 -8.682 73.479 1.00 55.28 197 PRO A O 1
ATOM 1512 N N . PRO A 1 198 ? -12.000 -10.888 73.052 1.00 60.97 198 PRO A N 1
ATOM 1513 C CA . PRO A 1 198 ? -10.966 -11.196 74.021 1.00 60.97 198 PRO A CA 1
ATOM 1514 C C . PRO A 1 198 ? -9.596 -10.854 73.431 1.00 60.97 198 PRO A C 1
ATOM 1516 O O . PRO A 1 198 ? -9.285 -11.147 72.275 1.00 60.97 198 PRO A O 1
ATOM 1519 N N . SER A 1 199 ? -8.783 -10.221 74.265 1.00 59.28 199 SER A N 1
ATOM 1520 C CA . SER A 1 199 ? -7.380 -9.898 74.057 1.00 59.28 199 SER A CA 1
ATOM 1521 C C . SER A 1 199 ? -6.598 -11.135 73.604 1.00 59.28 199 SER A C 1
ATOM 1523 O O . SER A 1 199 ? -6.369 -12.046 74.398 1.00 59.28 199 SER A O 1
ATOM 1525 N N . VAL A 1 200 ? -6.174 -11.174 72.339 1.00 57.97 200 VAL A N 1
ATOM 1526 C CA . VAL A 1 200 ? -5.223 -12.186 71.864 1.00 57.97 200 VAL A CA 1
ATOM 1527 C C . VAL A 1 200 ? -3.827 -11.588 71.906 1.00 57.97 200 VAL A C 1
ATOM 1529 O O . VAL A 1 200 ? -3.467 -10.687 71.150 1.00 57.97 200 VAL A O 1
ATOM 1532 N N . THR A 1 201 ? -3.067 -12.107 72.859 1.00 54.16 201 THR A N 1
ATOM 1533 C CA . THR A 1 201 ? -1.662 -11.843 73.119 1.00 54.16 201 THR A CA 1
ATOM 1534 C C . THR A 1 201 ? -0.812 -12.161 71.891 1.00 54.16 201 THR A C 1
ATOM 1536 O O . THR A 1 201 ? -0.866 -13.256 71.333 1.00 54.16 201 THR A O 1
ATOM 1539 N N . VAL A 1 202 ? 0.005 -11.184 71.506 1.00 53.38 202 VAL A N 1
ATOM 1540 C CA . VAL A 1 202 ? 1.100 -11.314 70.547 1.00 53.38 202 VAL A CA 1
ATOM 1541 C C . VAL A 1 202 ? 2.100 -12.339 71.079 1.00 53.38 202 VAL A C 1
ATOM 1543 O O . VAL A 1 202 ? 2.776 -12.071 72.068 1.00 53.38 202 VAL A O 1
ATOM 1546 N N . ASN A 1 203 ? 2.238 -13.475 70.396 1.00 52.97 203 ASN A N 1
ATOM 1547 C CA . ASN A 1 203 ? 3.439 -14.295 70.496 1.00 52.97 203 ASN A CA 1
ATOM 1548 C C . ASN A 1 203 ? 4.235 -14.172 69.198 1.00 52.97 203 ASN A C 1
ATOM 1550 O O . ASN A 1 203 ? 3.848 -14.670 68.143 1.00 52.97 203 ASN A O 1
ATOM 1554 N N . GLN A 1 204 ? 5.368 -13.480 69.325 1.00 59.66 204 GLN A N 1
ATOM 1555 C CA . GLN A 1 204 ? 6.552 -13.705 68.508 1.00 59.66 204 GLN A CA 1
ATOM 1556 C C . GLN A 1 204 ? 6.932 -15.192 68.493 1.00 59.66 204 GLN A C 1
ATOM 1558 O O . GLN A 1 204 ? 6.807 -15.852 69.520 1.00 59.66 204 GLN A O 1
ATOM 1563 N N . LEU A 1 205 ? 7.475 -15.637 67.355 1.00 50.88 205 LEU A N 1
ATOM 1564 C CA . LEU A 1 205 ? 8.479 -16.695 67.099 1.00 50.88 205 LEU A CA 1
ATOM 1565 C C . LEU A 1 205 ? 8.103 -17.298 65.733 1.00 50.88 205 LEU A C 1
ATOM 1567 O O . LEU A 1 205 ? 6.965 -17.697 65.544 1.00 50.88 205 LEU A O 1
ATOM 1571 N N . GLY A 1 206 ? 8.935 -17.415 64.708 1.00 47.97 206 GLY A N 1
ATOM 1572 C CA . GLY A 1 206 ? 10.385 -17.417 64.584 1.00 47.97 206 GLY A CA 1
ATOM 1573 C C . GLY A 1 206 ? 10.724 -18.335 63.393 1.00 47.97 206 GLY A C 1
ATOM 1574 O O . GLY A 1 206 ? 10.037 -19.332 63.190 1.00 47.97 206 GLY A O 1
ATOM 1575 N N . GLY A 1 207 ? 11.773 -18.017 62.625 1.00 49.78 207 GLY A N 1
ATOM 1576 C CA . GLY A 1 207 ? 12.353 -18.899 61.590 1.00 49.78 207 GLY A CA 1
ATOM 1577 C C . GLY A 1 207 ? 11.548 -18.995 60.279 1.00 49.78 207 GLY A C 1
ATOM 1578 O O . GLY A 1 207 ? 10.351 -18.776 60.256 1.00 49.78 207 GLY A O 1
ATOM 1579 N N . MET A 1 208 ? 12.109 -19.307 59.112 1.00 48.28 208 MET A N 1
ATOM 1580 C CA . MET A 1 208 ? 13.411 -19.877 58.782 1.00 48.28 208 MET A CA 1
ATOM 1581 C C . MET A 1 208 ? 13.664 -19.690 57.270 1.00 48.28 208 MET A C 1
ATOM 1583 O O . MET A 1 208 ? 12.828 -20.039 56.445 1.00 48.28 208 MET A O 1
ATOM 1587 N N . THR A 1 209 ? 14.833 -19.137 56.944 1.00 57.16 209 THR A N 1
ATOM 1588 C CA . THR A 1 209 ? 15.809 -19.601 55.933 1.00 57.16 209 THR A CA 1
ATOM 1589 C C . THR A 1 209 ? 15.370 -20.252 54.602 1.00 57.16 209 THR A C 1
ATOM 1591 O O . THR A 1 209 ? 14.792 -21.331 54.574 1.00 57.16 209 THR A O 1
ATOM 1594 N N . HIS A 1 210 ? 15.954 -19.698 53.527 1.00 55.28 210 HIS A N 1
ATOM 1595 C CA . HIS A 1 210 ? 16.570 -20.373 52.366 1.00 55.28 210 HIS A CA 1
ATOM 1596 C C . HIS A 1 210 ? 15.724 -21.278 51.449 1.00 55.28 210 HIS A C 1
ATOM 1598 O O . HIS A 1 210 ? 15.370 -22.396 51.808 1.00 55.28 210 HIS A O 1
ATOM 1604 N N . ARG A 1 211 ? 15.695 -20.923 50.153 1.00 55.84 211 ARG A N 1
ATOM 1605 C CA . ARG A 1 211 ? 16.246 -21.791 49.087 1.00 55.84 211 ARG A CA 1
ATOM 1606 C C . ARG A 1 211 ? 16.461 -21.032 47.774 1.00 55.84 211 ARG A C 1
ATOM 1608 O O . ARG A 1 211 ? 15.522 -20.692 47.066 1.00 55.84 211 ARG A O 1
ATOM 1615 N N . LEU A 1 212 ? 17.740 -20.844 47.451 1.00 66.56 212 LEU A N 1
ATOM 1616 C CA . LEU A 1 212 ? 18.253 -20.672 46.094 1.00 66.56 212 LEU A CA 1
ATOM 1617 C C . LEU A 1 212 ? 17.840 -21.877 45.234 1.00 66.56 212 LEU A C 1
ATOM 1619 O O . LEU A 1 212 ? 18.011 -23.021 45.661 1.00 66.56 212 LEU A O 1
ATOM 1623 N N . ARG A 1 213 ? 17.387 -21.640 44.000 1.00 65.25 213 ARG A N 1
ATOM 1624 C CA . ARG A 1 213 ? 17.424 -22.662 42.949 1.00 65.25 213 ARG A CA 1
ATOM 1625 C C . ARG A 1 213 ? 17.855 -22.028 41.631 1.00 65.25 213 ARG A C 1
ATOM 1627 O O . ARG A 1 213 ? 17.076 -21.350 40.975 1.00 65.25 213 ARG A O 1
ATOM 1634 N N . GLN A 1 214 ? 19.119 -22.266 41.295 1.00 67.31 214 GLN A N 1
ATOM 1635 C CA . GLN A 1 214 ? 19.678 -22.119 39.955 1.00 67.31 214 GLN A CA 1
ATOM 1636 C C . GLN A 1 214 ? 18.958 -23.061 38.983 1.00 67.31 214 GLN A C 1
ATOM 1638 O O . GLN A 1 214 ? 18.744 -24.227 39.335 1.00 67.31 214 GLN A O 1
ATOM 1643 N N . ARG A 1 215 ? 18.673 -22.580 37.772 1.00 69.25 215 ARG A N 1
ATOM 1644 C CA . ARG A 1 215 ? 19.008 -23.242 36.503 1.00 69.25 215 ARG A CA 1
ATOM 1645 C C . ARG A 1 215 ? 19.201 -22.185 35.430 1.00 69.25 215 ARG A C 1
ATOM 1647 O O . ARG A 1 215 ? 18.413 -21.217 35.446 1.00 69.25 215 ARG A O 1
#